Protein AF-A0A7J6KKQ0-F1 (afdb_monomer)

InterPro domains:
  IPR055475 Domain of unknown function DUF7047 [PF23088] (97-159)

Structure (mmCIF, N/CA/C/O backbone):
data_AF-A0A7J6KKQ0-F1
#
_entry.id   AF-A0A7J6KKQ0-F1
#
loop_
_atom_site.group_PDB
_atom_site.id
_atom_site.type_symbol
_atom_site.label_atom_id
_atom_site.label_alt_id
_atom_site.label_comp_id
_atom_site.label_asym_id
_atom_site.label_entity_id
_atom_site.label_seq_id
_atom_site.pdbx_PDB_ins_code
_atom_site.Cartn_x
_atom_site.Cartn_y
_atom_site.Cartn_z
_atom_site.occupancy
_atom_site.B_iso_or_equiv
_atom_site.auth_seq_id
_atom_site.auth_comp_id
_atom_site.auth_asym_id
_atom_site.auth_atom_id
_atom_site.pdbx_PDB_model_num
ATOM 1 N N . LYS A 1 1 ? -11.787 -4.073 50.906 1.00 30.88 1 LYS A N 1
ATOM 2 C CA . LYS A 1 1 ? -12.527 -4.471 49.680 1.00 30.88 1 LYS A CA 1
ATOM 3 C C . LYS A 1 1 ? -12.014 -3.627 48.516 1.00 30.88 1 LYS A C 1
ATOM 5 O O . LYS A 1 1 ? -12.446 -2.493 48.366 1.00 30.88 1 LYS A O 1
ATOM 10 N N . VAL A 1 2 ? -11.035 -4.141 47.771 1.00 24.44 2 VAL A N 1
ATOM 11 C CA . VAL A 1 2 ? -10.452 -3.471 46.596 1.00 24.44 2 VAL A CA 1
ATOM 12 C C . VAL A 1 2 ? -11.458 -3.585 45.447 1.00 24.44 2 VAL A C 1
ATOM 14 O O . VAL A 1 2 ? -11.938 -4.682 45.162 1.00 24.44 2 VAL A O 1
ATOM 17 N N . ARG A 1 3 ? -11.867 -2.447 44.874 1.00 27.53 3 ARG A N 1
ATOM 18 C CA . ARG A 1 3 ? -12.833 -2.391 43.768 1.00 27.53 3 ARG A CA 1
ATOM 19 C C . ARG A 1 3 ? -12.174 -2.945 42.503 1.00 27.53 3 ARG A C 1
ATOM 21 O O . ARG A 1 3 ? -11.004 -2.672 42.253 1.00 27.53 3 ARG A O 1
ATOM 28 N N . LYS A 1 4 ? -12.937 -3.761 41.767 1.00 31.91 4 LYS A N 1
ATOM 29 C CA . LYS A 1 4 ? -12.583 -4.331 40.461 1.00 31.91 4 LYS A CA 1
ATOM 30 C C . LYS A 1 4 ? -11.953 -3.245 39.591 1.00 31.91 4 LYS A C 1
ATOM 32 O O . LYS A 1 4 ? -12.557 -2.194 39.420 1.00 31.91 4 LYS A O 1
ATOM 37 N N . SER A 1 5 ? -10.764 -3.519 39.068 1.00 32.69 5 SER A N 1
ATOM 38 C CA . SER A 1 5 ? -10.191 -2.751 37.975 1.00 32.69 5 SER A CA 1
ATOM 39 C C . SER A 1 5 ? -11.181 -2.762 36.816 1.00 32.69 5 SER A C 1
ATOM 41 O O . SER A 1 5 ? -11.539 -3.829 36.305 1.00 32.69 5 SER A O 1
ATOM 43 N N . ASP A 1 6 ? -11.649 -1.578 36.430 1.00 34.53 6 ASP A N 1
ATOM 44 C CA . ASP A 1 6 ? -12.363 -1.368 35.179 1.00 34.53 6 ASP A CA 1
ATOM 45 C C . ASP A 1 6 ? -11.362 -1.617 34.052 1.00 34.53 6 ASP A C 1
ATOM 47 O O . ASP A 1 6 ? -10.691 -0.721 33.546 1.00 34.53 6 ASP A O 1
ATOM 51 N N . LYS A 1 7 ? -11.187 -2.898 33.712 1.00 39.19 7 LYS A N 1
ATOM 52 C CA . LYS A 1 7 ? -10.397 -3.317 32.562 1.00 39.19 7 LYS A CA 1
ATOM 53 C C . LYS A 1 7 ? -10.938 -2.559 31.358 1.00 39.19 7 LYS A C 1
ATOM 55 O O . LYS A 1 7 ? -12.083 -2.779 30.967 1.00 39.19 7 LYS A O 1
ATOM 60 N N . ILE A 1 8 ? -10.104 -1.694 30.777 1.00 43.06 8 ILE A N 1
ATOM 61 C CA . ILE A 1 8 ? -10.382 -1.060 29.487 1.00 43.06 8 ILE A CA 1
ATOM 62 C C . ILE A 1 8 ? -10.839 -2.173 28.538 1.00 43.06 8 ILE A C 1
ATOM 64 O O . ILE A 1 8 ? -10.082 -3.134 28.350 1.00 43.06 8 ILE A O 1
ATOM 68 N N . PRO A 1 9 ? -12.059 -2.088 27.988 1.00 42.16 9 PRO A N 1
ATOM 69 C CA . PRO A 1 9 ? -12.595 -3.113 27.110 1.00 42.16 9 PRO A CA 1
ATOM 70 C C . PRO A 1 9 ? -11.591 -3.470 26.005 1.00 42.16 9 PRO A C 1
ATOM 72 O O . PRO A 1 9 ? -11.000 -2.586 25.385 1.00 42.16 9 PRO A O 1
ATOM 75 N N . HIS A 1 10 ? -11.369 -4.767 25.762 1.00 43.31 10 HIS A N 1
ATOM 76 C CA . HIS A 1 10 ? -10.380 -5.246 24.784 1.00 43.31 10 HIS A CA 1
ATOM 77 C C . HIS A 1 10 ? -10.609 -4.687 23.366 1.00 43.31 10 HIS A C 1
ATOM 79 O O . HIS A 1 10 ? -9.665 -4.562 22.598 1.00 43.31 10 HIS A O 1
ATOM 85 N N . ASN A 1 11 ? -11.840 -4.289 23.040 1.00 43.38 11 ASN A N 1
ATOM 86 C CA . ASN A 1 11 ? -12.230 -3.648 21.782 1.00 43.38 11 ASN A CA 1
ATOM 87 C C . ASN A 1 11 ? -11.822 -2.163 21.661 1.00 43.38 11 ASN A C 1
ATOM 89 O O . ASN A 1 11 ? -12.108 -1.547 20.640 1.00 43.38 11 ASN A O 1
ATOM 93 N N . LEU A 1 12 ? -11.183 -1.582 22.681 1.00 49.69 12 LEU A N 1
ATOM 94 C CA . LEU A 1 12 ? -10.681 -0.200 22.693 1.00 49.69 12 LEU A CA 1
ATOM 95 C C . LEU A 1 12 ? -9.146 -0.129 22.737 1.00 49.69 12 LEU A C 1
ATOM 97 O O . LEU A 1 12 ? -8.576 0.935 22.985 1.00 49.69 12 LEU A O 1
ATOM 101 N N . ARG A 1 13 ? -8.465 -1.255 22.503 1.00 52.00 13 ARG A N 1
ATOM 102 C CA . ARG A 1 13 ? -7.009 -1.329 22.357 1.00 52.00 13 ARG A CA 1
ATOM 103 C C . ARG A 1 13 ? -6.693 -1.932 21.000 1.00 52.00 13 ARG A C 1
ATOM 105 O O . ARG A 1 13 ? -7.147 -3.035 20.705 1.00 52.00 13 ARG A O 1
ATOM 112 N N . TYR A 1 14 ? -5.912 -1.228 20.192 1.00 55.00 14 TYR A N 1
ATOM 113 C CA . TYR A 1 14 ? -5.414 -1.777 18.937 1.00 55.00 14 TYR A CA 1
ATOM 114 C C . TYR A 1 14 ? -3.898 -1.646 18.904 1.00 55.00 14 TYR A C 1
ATOM 116 O O . TYR A 1 14 ? -3.404 -0.549 18.680 1.00 55.00 14 TYR A O 1
ATOM 124 N N . PHE A 1 15 ? -3.212 -2.770 19.148 1.00 56.81 15 PHE A N 1
ATOM 125 C CA . PHE A 1 15 ? -1.755 -2.986 19.220 1.00 56.81 15 PHE A CA 1
ATOM 126 C C . PHE A 1 15 ? -0.934 -1.902 19.953 1.00 56.81 15 PHE A C 1
ATOM 128 O O . PHE A 1 15 ? -0.421 -2.197 21.028 1.00 56.81 15 PHE A O 1
ATOM 135 N N . ASP A 1 16 ? -0.874 -0.671 19.440 1.00 69.12 16 ASP A N 1
ATOM 136 C CA . ASP A 1 16 ? -0.089 0.450 19.975 1.00 69.12 16 ASP A CA 1
ATOM 137 C C . ASP A 1 16 ? -0.933 1.653 20.464 1.00 69.12 16 ASP A C 1
ATOM 139 O O . ASP A 1 16 ? -0.418 2.504 21.192 1.00 69.12 16 ASP A O 1
ATOM 143 N N . ASP A 1 17 ? -2.225 1.732 20.114 1.00 75.31 17 ASP A N 1
ATOM 144 C CA . ASP A 1 17 ? -3.109 2.864 20.438 1.00 75.31 17 ASP A CA 1
ATOM 145 C C . ASP A 1 17 ? -4.229 2.471 21.427 1.00 75.31 17 ASP A C 1
ATOM 147 O O . ASP A 1 17 ? -4.822 1.387 21.344 1.00 75.31 17 ASP A O 1
ATOM 151 N N . ILE A 1 18 ? -4.555 3.379 22.361 1.00 79.94 18 ILE A N 1
ATOM 152 C CA . ILE A 1 18 ? -5.658 3.227 23.326 1.00 79.94 18 ILE A CA 1
ATOM 153 C C . ILE A 1 18 ? -6.738 4.272 23.046 1.00 79.94 18 ILE A C 1
ATOM 155 O O . ILE A 1 18 ? -6.468 5.474 23.028 1.00 79.94 18 ILE A O 1
ATOM 159 N N . PHE A 1 19 ? -7.978 3.811 22.894 1.00 78.44 19 PHE A N 1
ATOM 160 C CA . PHE A 1 19 ? -9.139 4.670 22.703 1.00 78.44 19 PHE A CA 1
ATOM 161 C C . PHE A 1 19 ? -9.846 4.934 24.027 1.00 78.44 19 PHE A C 1
ATOM 163 O O . PHE A 1 19 ? -10.206 4.005 24.751 1.00 78.44 19 PHE A O 1
ATOM 170 N N . VAL A 1 20 ? -10.107 6.210 24.309 1.00 78.31 20 VAL A N 1
ATOM 171 C CA . VAL A 1 20 ? -10.934 6.625 25.445 1.00 78.31 20 VAL A CA 1
ATOM 172 C C . VAL A 1 20 ? -12.294 7.067 24.903 1.00 78.31 20 VAL A C 1
ATOM 174 O O . VAL A 1 20 ? -12.378 8.122 24.270 1.00 78.31 20 VAL A O 1
ATOM 177 N N . PRO A 1 21 ? -13.357 6.259 25.071 1.00 70.94 21 PRO A N 1
ATOM 178 C CA . PRO A 1 21 ? -14.685 6.626 24.615 1.00 70.94 21 PRO A CA 1
ATOM 179 C C . PRO A 1 21 ? -15.204 7.814 25.422 1.00 70.94 21 PRO A C 1
ATOM 181 O O . PRO A 1 21 ? -15.062 7.892 26.639 1.00 70.94 21 PRO A O 1
ATOM 184 N N . CYS A 1 22 ? -15.839 8.730 24.707 1.00 68.94 22 CYS A N 1
ATOM 185 C CA . CYS A 1 22 ? -16.296 10.009 25.213 1.00 68.94 22 CYS A CA 1
ATOM 186 C C . CYS A 1 22 ? -17.793 10.143 24.970 1.00 68.94 22 CYS A C 1
ATOM 188 O O . CYS A 1 22 ? -18.238 10.007 23.829 1.00 68.94 22 CYS A O 1
ATOM 190 N N . LYS A 1 23 ? -18.577 10.456 26.006 1.00 62.91 23 LYS A N 1
ATOM 191 C CA . LYS A 1 23 ? -19.982 10.825 25.803 1.00 62.91 23 LYS A CA 1
ATOM 192 C C . LYS A 1 23 ? -20.046 12.254 25.238 1.00 62.91 23 LYS A C 1
ATOM 194 O O . LYS A 1 23 ? -19.522 13.167 25.873 1.00 62.91 23 LYS A O 1
ATOM 199 N N . PRO A 1 24 ? -20.682 12.484 24.071 1.00 56.38 24 PRO A N 1
ATOM 200 C CA . PRO A 1 24 ? -20.684 13.793 23.407 1.00 56.38 24 PRO A CA 1
ATOM 201 C C . PRO A 1 24 ? -21.264 14.942 24.245 1.00 56.38 24 PRO A C 1
ATOM 203 O O . PRO A 1 24 ? -20.911 16.097 24.019 1.00 56.38 24 PRO A O 1
ATOM 206 N N . SER A 1 25 ? -22.148 14.633 25.198 1.00 55.81 25 SER A N 1
ATOM 207 C CA . SER A 1 25 ? -22.835 15.601 26.057 1.00 55.81 25 SER A CA 1
ATOM 208 C C . SER A 1 25 ? -21.973 16.163 27.192 1.00 55.81 25 SER A C 1
ATOM 210 O O . SER A 1 25 ? -22.364 17.149 27.805 1.00 55.81 25 SER A O 1
ATOM 212 N N . GLU A 1 26 ? -20.802 15.582 27.475 1.00 59.62 26 GLU A N 1
ATOM 213 C CA . GLU A 1 26 ? -20.001 15.911 28.660 1.00 59.62 26 GLU A CA 1
ATOM 214 C C . GLU A 1 26 ? -18.516 16.043 28.297 1.00 59.62 26 GLU A C 1
ATOM 216 O O . GLU A 1 26 ? -17.710 15.128 28.466 1.00 59.62 26 GLU A O 1
ATOM 221 N N . LYS A 1 27 ? -18.114 17.220 27.800 1.00 57.22 27 LYS A N 1
ATOM 222 C CA . LYS A 1 27 ? -16.696 17.510 27.505 1.00 57.22 27 LYS A CA 1
ATOM 223 C C . LYS A 1 27 ? -15.784 17.380 28.737 1.00 57.22 27 LYS A C 1
ATOM 225 O O . LYS A 1 27 ? -14.605 17.073 28.571 1.00 57.22 27 LYS A O 1
ATOM 230 N N . SER A 1 28 ? -16.309 17.596 29.946 1.00 60.53 28 SER A N 1
ATOM 231 C CA . SER A 1 28 ? -15.600 17.360 31.214 1.00 60.53 28 SER A CA 1
ATOM 232 C C . SER A 1 28 ? -15.263 15.877 31.411 1.00 60.53 28 SER A C 1
ATOM 234 O O . SER A 1 28 ? -14.111 15.553 31.692 1.00 60.53 28 SER A O 1
ATOM 236 N N . SER A 1 29 ? -16.215 14.982 31.119 1.00 65.69 29 SER A N 1
ATOM 237 C CA . SER A 1 29 ? -16.063 13.523 31.236 1.00 65.69 29 SER A CA 1
ATOM 238 C C . SER A 1 29 ? -14.933 12.969 30.356 1.00 65.69 29 SER A C 1
ATOM 240 O O . SER A 1 29 ? -14.192 12.081 30.774 1.00 65.69 29 SER A O 1
ATOM 242 N N . CYS A 1 30 ? -14.724 13.539 29.164 1.00 68.88 30 CYS A N 1
ATOM 243 C CA . CYS A 1 30 ? -13.608 13.162 28.292 1.00 68.88 30 CYS A CA 1
ATOM 244 C C . CYS A 1 30 ? -12.240 13.424 28.911 1.00 68.88 30 CYS A C 1
ATOM 246 O O . CYS A 1 30 ? -11.340 12.591 28.827 1.00 68.88 30 CYS A O 1
ATOM 248 N N . ARG A 1 31 ? -12.070 14.619 29.482 1.00 75.81 31 ARG A N 1
ATOM 249 C CA . ARG A 1 31 ? -10.791 15.035 30.049 1.00 75.81 31 ARG A CA 1
ATOM 250 C C . ARG A 1 31 ? -10.476 14.208 31.288 1.00 75.81 31 ARG A C 1
ATOM 252 O O . ARG A 1 31 ? -9.378 13.682 31.392 1.00 75.81 31 ARG A O 1
ATOM 259 N N . GLU A 1 32 ? -11.475 14.010 32.140 1.00 78.19 32 GLU A N 1
ATOM 260 C CA . GLU A 1 32 ? -11.378 13.172 33.335 1.00 78.19 32 GLU A CA 1
ATOM 261 C C . GLU A 1 32 ? -11.035 11.717 32.996 1.00 78.19 32 GLU A C 1
ATOM 263 O O . GLU A 1 32 ? -10.137 11.143 33.609 1.00 78.19 32 GLU A O 1
ATOM 268 N N . GLY A 1 33 ? -11.683 11.130 31.982 1.00 80.56 33 GLY A N 1
ATOM 269 C CA . GLY A 1 33 ? -11.385 9.767 31.534 1.00 80.56 33 GLY A CA 1
ATOM 270 C C . GLY A 1 33 ? -9.967 9.618 30.975 1.00 80.56 33 GLY A C 1
ATOM 271 O O . GLY A 1 33 ? -9.271 8.652 31.289 1.00 80.56 33 GLY A O 1
ATOM 272 N N . VAL A 1 34 ? -9.508 10.593 30.184 1.00 85.31 34 VAL A N 1
ATOM 273 C CA . VAL A 1 34 ? -8.135 10.613 29.659 1.00 85.31 34 VAL A CA 1
ATOM 274 C C . VAL A 1 34 ? -7.117 10.785 30.785 1.00 85.31 34 VAL A C 1
ATOM 276 O O . VAL A 1 34 ? -6.143 10.038 30.832 1.00 85.31 34 VAL A O 1
ATOM 279 N N . ASP A 1 35 ? -7.330 11.728 31.701 1.00 85.81 35 ASP A N 1
ATOM 280 C CA . ASP A 1 35 ? -6.404 12.000 32.804 1.00 85.81 35 ASP A CA 1
ATOM 281 C C . ASP A 1 35 ? -6.338 10.820 33.783 1.00 85.81 35 ASP A C 1
ATOM 283 O O . ASP A 1 35 ? -5.250 10.427 34.206 1.00 85.81 35 ASP A O 1
ATOM 287 N N . SER A 1 36 ? -7.478 10.185 34.074 1.00 85.12 36 SER A N 1
ATOM 288 C CA . SER A 1 36 ? -7.541 8.963 34.879 1.00 85.12 36 SER A CA 1
ATOM 289 C C . SER A 1 36 ? -6.713 7.836 34.256 1.00 85.12 36 SER A C 1
ATOM 291 O O . SER A 1 36 ? -5.856 7.267 34.937 1.00 85.12 36 SER A O 1
ATOM 293 N N . LEU A 1 37 ? -6.879 7.582 32.953 1.00 86.00 37 LEU A N 1
ATOM 294 C CA . LEU A 1 37 ? -6.091 6.579 32.236 1.00 86.00 37 LEU A CA 1
ATOM 295 C C . LEU A 1 37 ? -4.594 6.920 32.221 1.00 86.00 37 LEU A C 1
ATOM 297 O O . LEU A 1 37 ? -3.752 6.047 32.427 1.00 86.00 37 LEU A O 1
ATOM 301 N N . ARG A 1 38 ? -4.237 8.187 31.979 1.00 88.44 38 ARG A N 1
ATOM 302 C CA . ARG A 1 38 ? -2.834 8.632 31.994 1.00 88.44 38 ARG A CA 1
ATOM 303 C C . ARG A 1 38 ? -2.189 8.387 33.353 1.00 88.44 38 ARG A C 1
ATOM 305 O O . ARG A 1 38 ? -1.049 7.931 33.392 1.00 88.44 38 ARG A O 1
ATOM 312 N N . ASN A 1 39 ? -2.907 8.672 34.436 1.00 88.00 39 ASN A N 1
ATOM 313 C CA . ASN A 1 39 ? -2.422 8.462 35.796 1.00 88.00 39 ASN A CA 1
ATOM 314 C C . ASN A 1 39 ? -2.246 6.971 36.107 1.00 88.00 39 ASN A C 1
ATOM 316 O O . ASN A 1 39 ? -1.233 6.590 36.687 1.00 88.00 39 ASN A O 1
ATOM 320 N N . GLU A 1 40 ? -3.179 6.120 35.674 1.00 88.69 40 GLU A N 1
ATOM 321 C CA . GLU A 1 40 ? -3.063 4.665 35.827 1.00 88.69 40 GLU A CA 1
ATOM 322 C C . GLU A 1 40 ? -1.855 4.104 35.060 1.00 88.69 40 GLU A C 1
ATOM 324 O O . GLU A 1 40 ? -1.083 3.308 35.598 1.00 88.69 40 GLU A O 1
ATOM 329 N N . LEU A 1 41 ? -1.639 4.554 33.821 1.00 88.81 41 LEU A N 1
ATOM 330 C CA . LEU A 1 41 ? -0.476 4.155 33.027 1.00 88.81 41 LEU A CA 1
ATOM 331 C C . LEU A 1 41 ? 0.831 4.656 33.659 1.00 88.81 41 LEU A C 1
ATOM 333 O O . LEU A 1 41 ? 1.776 3.881 33.799 1.00 88.81 41 LEU A O 1
ATOM 337 N N . ALA A 1 42 ? 0.870 5.906 34.126 1.00 91.00 42 ALA A N 1
ATOM 338 C CA . ALA A 1 42 ? 2.034 6.473 34.804 1.00 91.00 42 ALA A CA 1
ATOM 339 C C . ALA A 1 42 ? 2.375 5.735 36.110 1.00 91.00 42 ALA A C 1
ATOM 341 O O . ALA A 1 42 ? 3.552 5.513 36.388 1.00 91.00 42 ALA A O 1
ATOM 342 N N . ALA A 1 43 ? 1.371 5.284 36.871 1.00 92.31 43 ALA A N 1
ATOM 343 C CA . ALA A 1 43 ? 1.570 4.450 38.060 1.00 92.31 43 ALA A CA 1
ATOM 344 C C . ALA A 1 43 ? 2.224 3.091 37.741 1.00 92.31 43 ALA A C 1
ATOM 346 O O . ALA A 1 43 ? 2.827 2.476 38.616 1.00 92.31 43 ALA A O 1
ATOM 347 N N . ASN A 1 44 ? 2.143 2.646 36.484 1.00 90.00 44 ASN A N 1
ATOM 348 C CA . ASN A 1 44 ? 2.799 1.447 35.966 1.00 90.00 44 ASN A CA 1
ATOM 349 C C . ASN A 1 44 ? 4.043 1.774 35.117 1.00 90.00 44 ASN A C 1
ATOM 351 O O . ASN A 1 44 ? 4.487 0.942 34.328 1.00 90.00 44 ASN A O 1
ATOM 355 N N . SER A 1 45 ? 4.602 2.982 35.248 1.00 92.56 45 SER A N 1
ATOM 356 C CA . SER A 1 45 ? 5.769 3.455 34.485 1.00 92.56 45 SER A CA 1
ATOM 357 C C . SER A 1 45 ? 5.560 3.508 32.962 1.00 92.56 45 SER A C 1
ATOM 359 O O . SER A 1 45 ? 6.522 3.515 32.194 1.00 92.56 45 SER A O 1
ATOM 361 N N . LEU A 1 46 ? 4.306 3.579 32.507 1.00 87.50 46 LEU A N 1
ATOM 362 C CA . LEU A 1 46 ? 3.929 3.729 31.102 1.00 87.50 46 LEU A CA 1
ATOM 363 C C . LEU A 1 46 ? 3.564 5.192 30.822 1.00 87.50 46 LEU A C 1
ATOM 365 O O . LEU A 1 46 ? 2.423 5.625 30.978 1.00 87.50 46 LEU A O 1
ATOM 369 N N . PHE A 1 47 ? 4.547 5.984 30.402 1.00 88.19 47 PHE A N 1
ATOM 370 C CA . PHE A 1 47 ? 4.324 7.392 30.076 1.00 88.19 47 PHE A CA 1
ATOM 371 C C . PHE A 1 47 ? 3.737 7.552 28.672 1.00 88.19 47 PHE A C 1
ATOM 373 O O . PHE A 1 47 ? 4.228 6.978 27.702 1.00 88.19 47 PHE A O 1
ATOM 380 N N . THR A 1 48 ? 2.697 8.377 28.550 1.00 85.38 48 THR A N 1
ATOM 381 C CA . THR A 1 48 ? 1.989 8.596 27.283 1.00 85.38 48 THR A CA 1
ATOM 382 C C . THR A 1 48 ? 2.233 9.992 26.720 1.00 85.38 48 THR A C 1
ATOM 384 O O . THR A 1 48 ? 2.297 10.994 27.446 1.00 85.38 48 THR A O 1
ATOM 387 N N . LYS A 1 49 ? 2.295 10.073 25.386 1.00 85.31 49 LYS A N 1
ATOM 388 C CA . LYS A 1 49 ? 2.245 11.342 24.641 1.00 85.31 49 LYS A CA 1
ATOM 389 C C . LYS A 1 49 ? 0.952 12.095 24.954 1.00 85.31 49 LYS A C 1
ATOM 391 O O . LYS A 1 49 ? -0.003 11.504 25.453 1.00 85.31 49 LYS A O 1
ATOM 396 N N . ALA A 1 50 ? 0.916 13.395 24.669 1.00 85.44 50 ALA A N 1
ATOM 397 C CA . ALA A 1 50 ? -0.297 14.190 24.841 1.00 85.44 50 ALA A CA 1
ATOM 398 C C . ALA A 1 50 ? -1.474 13.584 24.043 1.00 85.44 50 ALA A C 1
ATOM 400 O O . ALA A 1 50 ? -1.261 13.122 22.918 1.00 85.44 50 ALA A O 1
ATOM 401 N N . PRO A 1 51 ? -2.697 13.575 24.604 1.00 83.94 51 PRO A N 1
ATOM 402 C CA . PRO A 1 51 ? -3.868 13.068 23.903 1.00 83.94 51 PRO A CA 1
ATOM 403 C C . PRO A 1 51 ? -4.153 13.922 22.664 1.00 83.94 51 PRO A C 1
ATOM 405 O O . PRO A 1 51 ? -4.070 15.151 22.703 1.00 83.94 51 PRO A O 1
ATOM 408 N N . VAL A 1 52 ? -4.509 13.264 21.564 1.00 82.38 52 VAL A N 1
ATOM 409 C CA . VAL A 1 52 ? -4.863 13.920 20.302 1.00 82.38 52 VAL A CA 1
ATOM 410 C C . VAL A 1 52 ? -6.347 13.665 20.032 1.00 82.38 52 VAL A C 1
ATOM 412 O O . VAL A 1 52 ? -6.784 12.521 20.163 1.00 82.38 52 VAL A O 1
ATOM 415 N N . PRO A 1 53 ? -7.137 14.690 19.656 1.00 80.69 53 PRO A N 1
ATOM 416 C CA . PRO A 1 53 ? -8.513 14.485 19.213 1.00 80.69 53 PRO A CA 1
ATOM 417 C C . PRO A 1 53 ? -8.568 13.479 18.065 1.00 80.69 53 PRO A C 1
ATOM 419 O O . PRO A 1 53 ? -7.733 13.541 17.159 1.00 80.69 53 PRO A O 1
ATOM 422 N N . ILE A 1 54 ? -9.554 12.582 18.078 1.00 77.94 54 ILE A N 1
ATOM 423 C CA . ILE A 1 54 ? -9.643 11.507 17.086 1.00 77.94 54 ILE A CA 1
ATOM 424 C C . ILE A 1 54 ? -9.732 12.057 15.657 1.00 77.94 54 ILE A C 1
ATOM 426 O O . ILE A 1 54 ? -9.113 11.505 14.761 1.00 77.94 54 ILE A O 1
ATOM 430 N N . GLU A 1 55 ? -10.370 13.214 15.451 1.00 76.12 55 GLU A N 1
ATOM 431 C CA . GLU A 1 55 ? -10.483 13.897 14.151 1.00 76.12 55 GLU A CA 1
ATOM 432 C C . GLU A 1 55 ? -9.155 14.452 13.615 1.00 76.12 55 GLU A C 1
ATOM 434 O O . GLU A 1 55 ? -9.071 14.911 12.477 1.00 76.12 55 GLU A O 1
ATOM 439 N N . LYS A 1 56 ? -8.124 14.487 14.457 1.00 72.88 56 LYS A N 1
ATOM 440 C CA . LYS A 1 56 ? -6.760 14.893 14.099 1.00 72.88 56 LYS A CA 1
ATOM 441 C C . LYS A 1 56 ? -5.782 13.727 14.211 1.00 72.88 56 LYS A C 1
ATOM 443 O O . LYS A 1 56 ? -4.600 13.891 13.903 1.00 72.88 56 LYS A O 1
ATOM 448 N N . ALA A 1 57 ? -6.254 12.572 14.672 1.00 72.25 57 ALA A N 1
ATOM 449 C CA . ALA A 1 57 ? -5.439 11.394 14.851 1.00 72.25 57 ALA A CA 1
ATOM 450 C C . ALA A 1 57 ? -5.194 10.704 13.507 1.00 72.25 57 ALA A C 1
ATOM 452 O O . ALA A 1 57 ? -6.002 10.738 12.575 1.00 72.25 57 ALA A O 1
ATOM 453 N N . ARG A 1 58 ? -4.033 10.062 13.429 1.00 73.94 58 ARG A N 1
ATOM 454 C CA . ARG A 1 58 ? -3.725 9.080 12.398 1.00 73.94 58 ARG A CA 1
ATOM 455 C C . ARG A 1 58 ? -3.775 7.735 13.069 1.00 73.94 58 ARG A C 1
ATOM 457 O O . ARG A 1 58 ? -3.155 7.576 14.115 1.00 73.94 58 ARG A O 1
ATOM 464 N N . LEU A 1 59 ? -4.461 6.792 12.454 1.00 69.62 59 LEU A N 1
ATOM 465 C CA . LEU A 1 59 ? -4.583 5.468 13.026 1.00 69.62 59 LEU A CA 1
ATOM 466 C C . LEU A 1 59 ? -4.495 4.438 11.911 1.00 69.62 59 LEU A C 1
ATOM 468 O O . LEU A 1 59 ? -5.207 4.537 10.916 1.00 69.62 59 LEU A O 1
ATOM 472 N N . LEU A 1 60 ? -3.555 3.501 12.040 1.00 67.19 60 LEU A N 1
ATOM 473 C CA . LEU A 1 60 ? -3.283 2.467 11.029 1.00 67.19 60 LEU A CA 1
ATOM 474 C C . LEU A 1 60 ? -2.989 3.028 9.627 1.00 67.19 60 LEU A C 1
ATOM 476 O O . LEU A 1 60 ? -3.317 2.424 8.612 1.00 67.19 60 LEU A O 1
ATOM 480 N N . GLY A 1 61 ? -2.392 4.223 9.564 1.00 69.50 61 GLY A N 1
ATOM 481 C CA . GLY A 1 61 ? -2.132 4.923 8.301 1.00 69.50 61 GLY A CA 1
ATOM 482 C C . GLY A 1 61 ? -3.368 5.573 7.662 1.00 69.50 61 GLY A C 1
ATOM 483 O O . GLY A 1 61 ? -3.245 6.195 6.603 1.00 69.50 61 GLY A O 1
ATOM 484 N N . LEU A 1 62 ? -4.533 5.487 8.309 1.00 76.62 62 LEU A N 1
ATOM 485 C CA . LEU A 1 62 ? -5.766 6.159 7.919 1.00 76.62 62 LEU A CA 1
ATOM 486 C C . LEU A 1 62 ? -5.878 7.529 8.594 1.00 76.62 62 LEU A C 1
ATOM 488 O O . LEU A 1 62 ? -5.386 7.764 9.701 1.00 76.62 62 LEU A O 1
ATOM 492 N N . VAL A 1 63 ? -6.536 8.442 7.890 1.00 82.06 63 VAL A N 1
ATOM 493 C CA . VAL A 1 63 ? -6.939 9.756 8.379 1.00 82.06 63 VAL A CA 1
ATOM 494 C C . VAL A 1 63 ? -8.385 9.653 8.832 1.00 82.06 63 VAL A C 1
ATOM 496 O O . VAL A 1 63 ? -9.246 9.220 8.061 1.00 82.06 63 VAL A O 1
ATOM 499 N N . VAL A 1 64 ? -8.642 10.066 10.068 1.00 81.94 64 VAL A N 1
ATOM 500 C CA . VAL A 1 64 ? -9.992 10.115 10.624 1.00 81.94 64 VAL A CA 1
ATOM 501 C C . VAL A 1 64 ? -10.523 11.537 10.512 1.00 81.94 64 VAL A C 1
ATOM 503 O O . VAL A 1 64 ? -9.838 12.490 10.870 1.00 81.94 64 VAL A O 1
ATOM 506 N N . SER A 1 65 ? -11.747 11.691 10.024 1.00 81.00 65 SER A N 1
ATOM 507 C CA . SER A 1 65 ? -12.456 12.972 9.979 1.00 81.00 65 SER A CA 1
ATOM 508 C C . SER A 1 65 ? -13.875 12.823 10.504 1.00 81.00 65 SER A C 1
ATOM 510 O O . SER A 1 65 ? -14.479 11.759 10.391 1.00 81.00 65 SER A O 1
ATOM 512 N N . LYS A 1 66 ? -14.436 13.894 11.062 1.00 79.62 66 LYS A N 1
ATOM 513 C CA . LYS A 1 66 ? -15.831 13.916 11.509 1.00 79.62 66 LYS A CA 1
ATOM 514 C C . LYS A 1 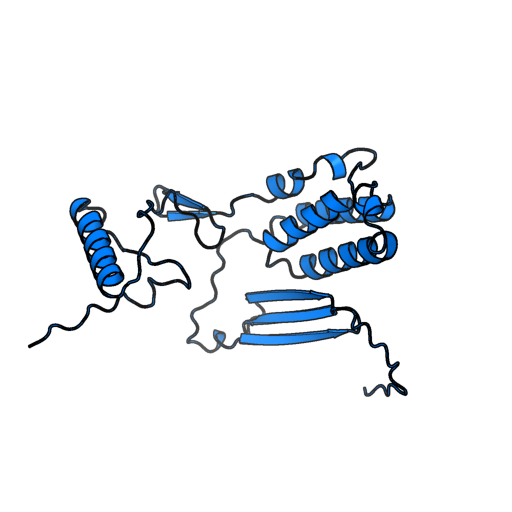66 ? -16.745 14.389 10.381 1.00 79.62 66 LYS A C 1
ATOM 516 O O . LYS A 1 66 ? -16.480 15.413 9.761 1.00 79.62 66 LYS A O 1
ATOM 521 N N . SER A 1 67 ? -17.812 13.638 10.155 1.00 78.31 67 SER A N 1
ATOM 522 C CA . SER A 1 67 ? -18.935 13.963 9.274 1.00 78.31 67 SER A CA 1
ATOM 523 C C . SER A 1 67 ? -20.215 14.142 10.103 1.00 78.31 67 SER A C 1
ATOM 525 O O . SER A 1 67 ? -20.200 13.898 11.314 1.00 78.31 67 SER A O 1
ATOM 527 N N . SER A 1 68 ? -21.315 14.559 9.469 1.00 75.31 68 SER A N 1
ATOM 528 C CA . SER A 1 68 ? -22.642 14.628 10.106 1.00 75.31 68 SER A CA 1
ATOM 529 C C . SER A 1 68 ? -23.087 13.281 10.681 1.00 75.31 68 SER A C 1
ATOM 531 O O . SER A 1 68 ? -23.704 13.249 11.742 1.00 75.31 68 SER A O 1
ATOM 533 N N . ASP A 1 69 ? -22.689 12.184 10.033 1.00 76.56 69 ASP A N 1
ATOM 534 C CA . ASP A 1 69 ? -23.160 10.828 10.333 1.00 76.56 69 ASP A CA 1
ATOM 535 C C . ASP A 1 69 ? -22.188 10.052 11.242 1.00 76.56 69 ASP A C 1
ATOM 537 O O . ASP A 1 69 ? -22.389 8.874 11.534 1.00 76.56 69 ASP A O 1
ATOM 541 N N . GLY A 1 70 ? -21.117 10.707 11.708 1.00 77.00 70 GLY A N 1
ATOM 542 C CA . GLY A 1 70 ? -20.115 10.120 12.598 1.00 77.00 70 GLY A CA 1
ATOM 543 C C . GLY A 1 70 ? -18.683 10.237 12.079 1.00 77.00 70 GLY A C 1
ATOM 544 O O . GLY A 1 70 ? -18.338 11.153 11.327 1.00 77.00 70 GLY A O 1
ATOM 545 N N . LEU A 1 71 ? -17.813 9.329 12.525 1.00 77.81 71 LEU A N 1
ATOM 546 C CA . LEU A 1 71 ? -16.407 9.305 12.120 1.00 77.81 71 LEU A CA 1
ATOM 547 C C . LEU A 1 71 ? -16.240 8.596 10.776 1.00 77.81 71 LEU A C 1
ATO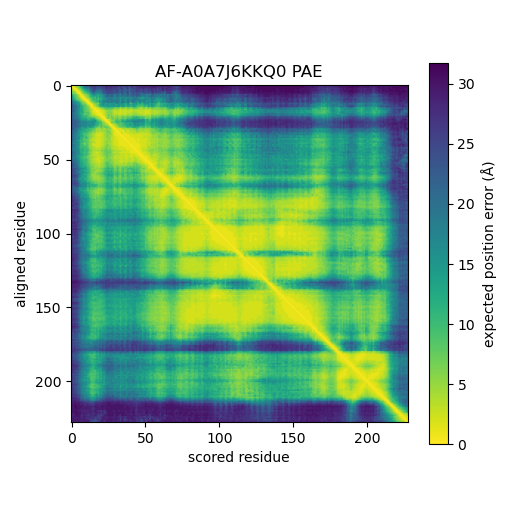M 549 O O . LEU A 1 71 ? -16.615 7.442 10.602 1.00 77.81 71 LEU A O 1
ATOM 553 N N . THR A 1 72 ? -15.610 9.300 9.850 1.00 76.62 72 THR A N 1
ATOM 554 C CA . THR A 1 72 ? -15.196 8.805 8.538 1.00 76.62 72 THR A CA 1
ATOM 555 C C . THR A 1 72 ? -13.712 8.491 8.545 1.00 76.62 72 THR A C 1
ATOM 557 O O . THR A 1 72 ? -12.911 9.221 9.129 1.00 76.62 72 THR A O 1
ATOM 560 N N . TRP A 1 73 ? -13.351 7.411 7.864 1.00 79.81 73 TRP A N 1
ATOM 561 C CA . TRP A 1 73 ? -11.985 6.922 7.761 1.00 79.81 73 TRP A CA 1
ATOM 562 C C . TRP A 1 73 ? -11.593 6.927 6.296 1.00 79.81 73 TRP A C 1
ATOM 564 O O . TRP A 1 73 ? -12.325 6.405 5.458 1.00 79.81 73 TRP A O 1
ATOM 574 N N . LYS A 1 74 ? -10.444 7.516 5.975 1.00 77.94 74 LYS A N 1
ATOM 575 C CA . LYS A 1 74 ? -9.931 7.521 4.606 1.00 77.94 74 LYS A CA 1
ATOM 576 C C . LYS A 1 74 ? -8.438 7.272 4.569 1.00 77.94 74 LYS A C 1
ATOM 578 O O . LYS A 1 74 ? -7.708 7.619 5.497 1.00 77.94 74 LYS A O 1
ATOM 583 N N . ARG A 1 75 ? -7.964 6.709 3.460 1.00 81.31 75 ARG A N 1
ATOM 584 C CA . ARG A 1 75 ? -6.527 6.655 3.181 1.00 81.31 75 ARG A CA 1
ATOM 585 C C . ARG A 1 75 ? -5.991 8.081 3.057 1.00 81.31 75 ARG A C 1
ATOM 587 O O . ARG A 1 75 ? -6.700 8.998 2.646 1.00 81.31 75 ARG A O 1
ATOM 594 N N . ARG A 1 76 ? -4.722 8.266 3.426 1.00 80.81 76 ARG A N 1
ATOM 595 C CA . ARG A 1 76 ? -4.052 9.574 3.335 1.00 80.81 76 ARG A CA 1
ATOM 596 C C . ARG A 1 76 ? -4.016 10.108 1.903 1.00 80.81 76 ARG A C 1
ATOM 598 O O . ARG A 1 76 ? -4.094 11.318 1.729 1.00 80.81 76 ARG A O 1
ATOM 605 N N . LEU A 1 77 ? -3.833 9.214 0.937 1.00 84.75 77 LEU A N 1
ATOM 606 C CA . LEU A 1 77 ? -3.748 9.534 -0.480 1.00 84.75 77 LEU A CA 1
ATOM 607 C C . LEU A 1 77 ? -4.779 8.700 -1.229 1.00 84.75 77 LEU A C 1
ATOM 609 O O . LEU A 1 77 ? -4.841 7.483 -1.024 1.00 84.75 77 LEU A O 1
ATOM 613 N N . ASP A 1 78 ? -5.561 9.348 -2.083 1.00 86.00 78 ASP A N 1
ATOM 614 C CA . ASP A 1 78 ? -6.382 8.647 -3.067 1.00 86.00 78 ASP A CA 1
ATOM 615 C C . ASP A 1 78 ? -5.509 8.056 -4.193 1.00 86.00 78 ASP A C 1
ATOM 617 O O . ASP A 1 78 ? -4.280 8.186 -4.196 1.00 86.00 78 ASP A O 1
ATOM 621 N N . LEU A 1 79 ? -6.130 7.313 -5.112 1.00 86.62 79 LEU A N 1
ATOM 622 C CA . LEU A 1 79 ? -5.397 6.665 -6.199 1.00 86.62 79 LEU A CA 1
ATOM 623 C C . LEU A 1 79 ? -4.710 7.682 -7.123 1.00 86.62 79 LEU A C 1
ATOM 625 O O . LEU A 1 79 ? -3.555 7.473 -7.488 1.00 86.62 79 LEU A O 1
ATOM 629 N N . ASP A 1 80 ? -5.371 8.786 -7.464 1.00 87.75 80 ASP A N 1
ATOM 630 C CA . ASP A 1 80 ? -4.811 9.785 -8.378 1.00 87.75 80 ASP A CA 1
ATOM 631 C C . ASP A 1 80 ? -3.603 10.487 -7.757 1.00 87.75 80 ASP A C 1
ATOM 633 O O . ASP A 1 80 ? -2.555 10.618 -8.394 1.00 87.75 80 ASP A O 1
ATOM 637 N N . GLN A 1 81 ? -3.698 10.840 -6.476 1.00 89.94 81 GLN A N 1
ATOM 638 C CA . GLN A 1 81 ? -2.598 11.389 -5.695 1.00 89.94 81 GLN A CA 1
ATOM 639 C C . GLN A 1 81 ? -1.425 10.413 -5.593 1.00 89.94 81 GLN A C 1
ATOM 641 O O . GLN A 1 81 ? -0.281 10.847 -5.687 1.00 89.94 81 GLN A O 1
ATOM 646 N N . LEU A 1 82 ? -1.682 9.109 -5.424 1.00 88.31 82 LEU A N 1
ATOM 647 C CA . LEU A 1 82 ? -0.633 8.081 -5.397 1.00 88.31 82 LEU A CA 1
ATOM 648 C C . LEU A 1 82 ? 0.094 7.958 -6.737 1.00 88.31 82 LEU A C 1
ATOM 650 O O . LEU A 1 82 ? 1.322 7.864 -6.768 1.00 88.31 82 LEU A O 1
ATOM 654 N N . LEU A 1 83 ? -0.652 7.966 -7.841 1.00 87.50 83 LEU A N 1
ATOM 655 C CA . LEU A 1 83 ? -0.078 7.895 -9.184 1.00 87.50 83 LEU A CA 1
ATOM 656 C C . LEU A 1 83 ? 0.682 9.179 -9.549 1.00 87.50 83 LEU A C 1
ATOM 658 O O . LEU A 1 83 ? 1.661 9.117 -10.288 1.00 87.50 83 LEU A O 1
ATOM 662 N N . ALA A 1 84 ? 0.286 10.323 -8.988 1.00 88.19 84 ALA A N 1
ATOM 663 C CA . ALA A 1 84 ? 0.936 11.614 -9.196 1.00 88.19 84 ALA A CA 1
ATOM 664 C C . ALA A 1 84 ? 2.220 11.830 -8.368 1.00 88.19 84 ALA A C 1
ATOM 666 O O . ALA A 1 84 ? 2.889 12.842 -8.565 1.00 88.19 84 ALA A O 1
ATOM 667 N N . ILE A 1 85 ? 2.596 10.910 -7.465 1.00 86.56 85 ILE A N 1
ATOM 668 C CA . ILE A 1 85 ? 3.820 11.036 -6.641 1.00 86.56 85 ILE A CA 1
ATOM 669 C C . ILE A 1 85 ? 5.080 11.124 -7.504 1.00 86.56 85 ILE A C 1
ATOM 671 O O . ILE A 1 85 ? 6.016 11.846 -7.165 1.00 86.56 85 ILE A O 1
ATOM 675 N N . GLU A 1 86 ? 5.103 10.405 -8.625 1.00 88.75 86 GLU A N 1
ATOM 676 C CA . GLU A 1 86 ? 6.217 10.428 -9.568 1.00 88.75 86 GLU A CA 1
ATOM 677 C C . GLU A 1 86 ? 5.765 10.967 -10.927 1.00 88.75 86 GLU A C 1
ATOM 679 O O . GLU A 1 86 ? 5.598 10.206 -11.882 1.00 88.75 86 GLU A O 1
ATOM 684 N N . PRO A 1 87 ? 5.595 12.295 -11.058 1.00 85.31 87 PRO A N 1
ATOM 685 C CA . PRO A 1 87 ? 5.127 12.893 -12.305 1.00 85.31 87 PRO A CA 1
ATOM 686 C C . PRO A 1 87 ? 6.117 12.664 -13.454 1.00 85.31 87 PRO A C 1
ATOM 688 O O . PRO A 1 87 ? 5.723 12.630 -14.614 1.00 85.31 87 PRO A O 1
ATOM 691 N N . SER A 1 88 ? 7.399 12.446 -13.146 1.00 87.00 88 SER A N 1
ATOM 692 C CA . SER A 1 88 ? 8.425 12.178 -14.151 1.00 87.00 88 SER A CA 1
ATOM 693 C C . SER A 1 88 ? 8.353 10.768 -14.746 1.00 87.00 88 SER A C 1
ATOM 695 O O . SER A 1 88 ? 8.966 10.519 -15.777 1.00 87.00 88 SER A O 1
ATOM 697 N N . LEU A 1 89 ? 7.586 9.845 -14.153 1.00 87.25 89 LEU A N 1
ATOM 698 C CA . LEU A 1 89 ? 7.233 8.591 -14.823 1.00 87.25 89 LEU A CA 1
ATOM 699 C C . LEU A 1 89 ? 6.235 8.838 -15.964 1.00 87.25 89 LEU A C 1
ATOM 701 O O . LEU A 1 89 ? 6.257 8.117 -16.953 1.00 87.25 89 LEU A O 1
ATOM 705 N N . LEU A 1 90 ? 5.378 9.855 -15.825 1.00 83.69 90 LEU A N 1
ATOM 706 C CA . LEU A 1 90 ? 4.318 10.202 -16.775 1.00 83.69 90 LEU A CA 1
ATOM 707 C C . LEU A 1 90 ? 4.782 11.182 -17.869 1.00 83.69 90 LEU A C 1
ATOM 709 O O . LEU A 1 90 ? 3.981 11.559 -18.722 1.00 83.69 90 LEU A O 1
ATOM 713 N N . SER A 1 91 ? 6.046 11.622 -17.852 1.00 84.75 91 SER A N 1
ATOM 714 C CA . SER A 1 91 ? 6.598 12.476 -18.906 1.00 84.75 91 SER A CA 1
ATOM 715 C C . SER A 1 91 ? 6.819 11.696 -20.206 1.00 84.75 91 SER A C 1
ATOM 717 O O . SER A 1 91 ? 6.927 10.472 -20.203 1.00 84.75 91 SER A O 1
ATOM 719 N N . SER A 1 92 ? 6.930 12.414 -21.325 1.00 82.31 92 SER A N 1
ATOM 720 C CA . SER A 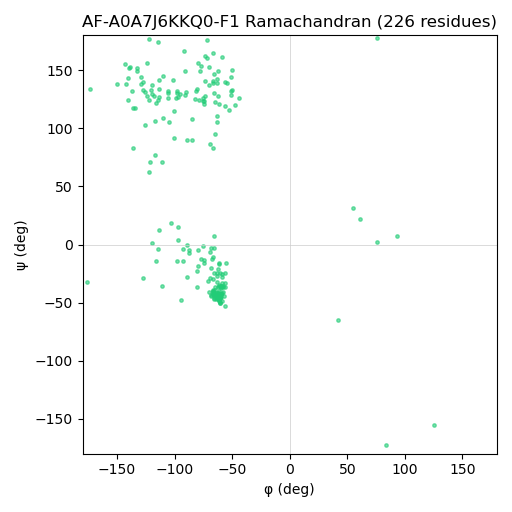1 92 ? 7.293 11.841 -22.624 1.00 82.31 92 SER A CA 1
ATOM 721 C C . SER A 1 92 ? 8.626 12.437 -23.100 1.00 82.31 92 SER A C 1
ATOM 723 O O . SER A 1 92 ? 8.635 13.604 -23.497 1.00 82.31 92 SER A O 1
ATOM 725 N N . PRO A 1 93 ? 9.746 11.687 -23.066 1.00 83.12 93 PRO A N 1
ATOM 726 C CA . PRO A 1 93 ? 9.888 10.323 -22.541 1.00 83.12 93 PRO A CA 1
ATOM 727 C C . PRO A 1 93 ? 9.847 10.273 -20.997 1.00 83.12 93 PRO A C 1
ATOM 729 O O . PRO A 1 93 ? 10.055 11.305 -20.349 1.00 83.12 93 PRO A O 1
ATOM 732 N N . PRO A 1 94 ? 9.606 9.101 -20.378 1.00 85.81 94 PRO A N 1
ATOM 733 C CA . PRO A 1 94 ? 9.689 8.950 -18.926 1.00 85.81 94 PRO A CA 1
ATOM 734 C C . PRO A 1 94 ? 11.103 9.225 -18.404 1.00 85.81 94 PRO A C 1
ATOM 736 O O . PRO A 1 94 ? 12.072 8.617 -18.855 1.00 85.81 94 PRO A O 1
ATOM 739 N N . MET A 1 95 ? 11.217 10.112 -17.417 1.00 89.31 95 MET A N 1
ATOM 740 C CA . MET A 1 95 ? 12.484 10.562 -16.832 1.00 89.31 95 MET A CA 1
ATOM 741 C C . MET A 1 95 ? 12.513 10.262 -15.333 1.00 89.31 95 MET A C 1
ATOM 743 O O . MET A 1 95 ? 12.428 11.153 -14.484 1.00 89.31 95 MET A O 1
ATOM 747 N N . ILE A 1 96 ? 12.617 8.984 -14.973 1.00 92.62 96 ILE A N 1
ATOM 748 C CA . ILE A 1 96 ? 12.655 8.552 -13.572 1.00 92.62 96 ILE A CA 1
ATOM 749 C C . ILE A 1 96 ? 13.938 7.791 -13.258 1.00 92.62 96 ILE A C 1
ATOM 751 O O . ILE A 1 96 ? 14.356 6.902 -13.999 1.00 92.62 96 ILE A O 1
ATOM 755 N N . THR A 1 97 ? 14.584 8.153 -12.151 1.00 93.00 97 THR A N 1
ATOM 756 C CA . THR A 1 97 ? 15.772 7.437 -11.684 1.00 93.00 97 THR A CA 1
ATOM 757 C C . THR A 1 97 ? 15.381 6.125 -11.022 1.00 93.00 97 THR A C 1
ATOM 759 O O . THR A 1 97 ? 14.295 6.000 -10.453 1.00 93.00 97 THR A O 1
ATOM 762 N N . ALA A 1 98 ? 16.279 5.145 -11.030 1.00 91.69 98 ALA A N 1
ATOM 763 C CA . ALA A 1 98 ? 16.019 3.847 -10.412 1.00 91.69 98 ALA A CA 1
ATOM 764 C C . ALA A 1 98 ? 15.669 3.937 -8.921 1.00 91.69 98 ALA A C 1
ATOM 766 O O . ALA A 1 98 ? 14.793 3.216 -8.437 1.00 91.69 98 ALA A O 1
ATOM 767 N N . ARG A 1 99 ? 16.299 4.867 -8.196 1.00 91.31 99 ARG A N 1
ATOM 768 C CA . ARG A 1 99 ? 15.980 5.161 -6.794 1.00 91.31 99 ARG A CA 1
ATOM 769 C C . ARG A 1 99 ? 14.540 5.636 -6.629 1.00 91.31 99 ARG A C 1
ATOM 771 O O . ARG A 1 99 ? 13.822 5.102 -5.785 1.00 91.31 99 ARG A O 1
ATOM 778 N N . ARG A 1 100 ? 14.117 6.618 -7.430 1.00 93.12 100 ARG A N 1
ATOM 779 C CA . ARG A 1 100 ? 12.754 7.166 -7.377 1.00 93.12 100 ARG A CA 1
ATOM 780 C C . ARG A 1 100 ? 11.724 6.126 -7.791 1.00 93.12 100 ARG A C 1
ATOM 782 O O . ARG A 1 100 ? 10.756 5.916 -7.073 1.00 93.12 100 ARG A O 1
ATOM 789 N N . PHE A 1 101 ? 11.994 5.383 -8.860 1.00 93.06 101 PHE A N 1
ATOM 790 C CA . PHE A 1 101 ? 11.119 4.312 -9.325 1.00 93.06 101 PHE A CA 1
ATOM 791 C C . PHE A 1 101 ? 10.941 3.207 -8.267 1.00 93.06 101 PHE A C 1
ATOM 793 O O . PHE A 1 101 ? 9.817 2.826 -7.952 1.00 93.06 101 PHE A O 1
ATOM 800 N N . SER A 1 102 ? 12.024 2.749 -7.626 1.00 91.19 102 SER A N 1
ATOM 801 C CA . SER A 1 102 ? 11.948 1.752 -6.543 1.00 91.19 102 SER A CA 1
ATOM 802 C C . SER A 1 102 ? 11.203 2.263 -5.300 1.00 91.19 102 SER A C 1
ATOM 804 O O . SER A 1 102 ? 10.429 1.517 -4.683 1.00 91.19 102 SER A O 1
ATOM 806 N N . SER A 1 103 ? 11.414 3.538 -4.949 1.00 91.62 103 SER A N 1
ATOM 807 C CA . SER A 1 103 ? 10.690 4.222 -3.872 1.00 91.62 103 SER A CA 1
ATOM 808 C C . SER A 1 103 ? 9.191 4.266 -4.167 1.00 91.62 103 SER A C 1
ATOM 810 O O . SER A 1 103 ? 8.385 3.824 -3.351 1.00 91.62 103 SER A O 1
ATOM 812 N N . TRP A 1 104 ? 8.819 4.696 -5.371 1.00 93.06 104 TRP A N 1
ATOM 813 C CA . TRP A 1 104 ? 7.437 4.768 -5.834 1.00 93.06 104 TRP A CA 1
ATOM 814 C C . TRP A 1 104 ? 6.724 3.421 -5.833 1.00 93.06 104 TRP A C 1
ATOM 816 O O . TRP A 1 104 ? 5.634 3.315 -5.274 1.00 93.06 104 TRP A O 1
ATOM 826 N N . LEU A 1 105 ? 7.366 2.363 -6.335 1.00 91.56 105 LEU A N 1
ATOM 827 C CA . LEU A 1 105 ? 6.840 0.998 -6.230 1.00 91.56 105 LEU A CA 1
ATOM 828 C C . LEU A 1 105 ? 6.581 0.597 -4.768 1.00 91.56 105 LEU A C 1
ATOM 830 O O . LEU A 1 105 ? 5.609 -0.094 -4.464 1.00 91.56 105 LEU A O 1
ATOM 834 N N . GLY A 1 106 ? 7.438 1.046 -3.848 1.00 88.81 106 GLY A N 1
ATOM 835 C CA . GLY A 1 106 ? 7.250 0.830 -2.415 1.00 88.81 106 GLY A CA 1
ATOM 836 C C . GLY A 1 106 ? 6.055 1.568 -1.852 1.00 88.81 106 GLY A C 1
ATOM 837 O O . GLY A 1 106 ? 5.292 0.984 -1.083 1.00 88.81 106 GLY A O 1
ATOM 838 N N . VAL A 1 107 ? 5.871 2.821 -2.262 1.00 89.44 107 VAL A N 1
ATOM 839 C CA . VAL A 1 107 ? 4.701 3.604 -1.876 1.00 89.44 107 VAL A CA 1
ATOM 840 C C . VAL A 1 107 ? 3.432 2.927 -2.389 1.00 89.44 107 VAL A C 1
ATOM 842 O O . VAL A 1 107 ? 2.536 2.672 -1.591 1.00 89.44 107 VAL A O 1
ATOM 845 N N . LEU A 1 108 ? 3.380 2.525 -3.662 1.00 88.62 108 LEU A N 1
ATOM 846 C CA . LEU A 1 108 ? 2.224 1.818 -4.219 1.00 88.62 108 LEU A CA 1
ATOM 847 C C . LEU A 1 108 ? 1.882 0.545 -3.436 1.00 88.62 108 LEU A C 1
ATOM 849 O O . LEU A 1 108 ? 0.754 0.406 -2.968 1.00 88.62 108 LEU A O 1
ATOM 853 N N . ALA A 1 109 ? 2.851 -0.351 -3.227 1.00 84.94 109 ALA A N 1
ATOM 854 C CA . ALA A 1 109 ? 2.620 -1.602 -2.499 1.00 84.94 109 ALA A CA 1
ATOM 855 C C . ALA A 1 109 ? 2.219 -1.390 -1.027 1.00 84.94 109 ALA A C 1
ATOM 857 O O . ALA A 1 109 ? 1.549 -2.239 -0.442 1.00 84.94 109 ALA A O 1
ATOM 858 N N . SER A 1 110 ? 2.630 -0.273 -0.419 1.00 81.31 110 SER A N 1
ATOM 859 C CA . SER A 1 110 ? 2.285 0.053 0.970 1.00 81.31 110 SER A CA 1
ATOM 860 C C . SER A 1 110 ? 0.883 0.650 1.091 1.00 81.31 110 SER A C 1
ATOM 862 O O . SER A 1 110 ? 0.180 0.379 2.059 1.00 81.31 110 SER A O 1
ATOM 864 N N . PHE A 1 111 ? 0.472 1.464 0.116 1.00 81.69 111 PHE A N 1
ATOM 865 C CA . PHE A 1 111 ? -0.801 2.187 0.146 1.00 81.69 111 PHE A CA 1
ATOM 866 C C . PHE A 1 111 ? -1.963 1.447 -0.526 1.00 81.69 111 PHE A C 1
ATOM 868 O O . PHE A 1 111 ? -3.115 1.837 -0.316 1.00 81.69 111 PHE A O 1
ATOM 875 N N . LEU A 1 112 ? -1.673 0.395 -1.299 1.00 82.12 112 LEU A N 1
ATOM 876 C CA . LEU A 1 112 ? -2.644 -0.499 -1.935 1.00 82.12 112 LEU A CA 1
ATOM 877 C C . LEU A 1 112 ? -2.397 -1.954 -1.488 1.00 82.12 112 LEU A C 1
ATOM 879 O O . LEU A 1 112 ? -2.057 -2.809 -2.309 1.00 82.12 112 LEU A O 1
ATOM 883 N N . PRO A 1 113 ? -2.533 -2.254 -0.182 1.00 67.75 113 PRO A N 1
ATOM 884 C CA . PRO A 1 113 ? -2.029 -3.495 0.416 1.00 67.75 113 PRO A CA 1
ATOM 885 C C . PRO A 1 113 ? -2.727 -4.778 -0.051 1.00 67.75 113 PRO A C 1
ATOM 887 O O . PRO A 1 113 ? -2.246 -5.866 0.245 1.00 67.75 113 PRO A O 1
ATOM 890 N N . VAL A 1 114 ? -3.841 -4.627 -0.754 1.00 67.38 114 VAL A N 1
ATOM 891 C CA . VAL A 1 114 ? -4.885 -5.630 -0.990 1.00 67.38 114 VAL A CA 1
ATOM 892 C C . VAL A 1 114 ? -5.086 -5.953 -2.462 1.00 67.38 114 VAL A C 1
ATOM 894 O O . VAL A 1 114 ? -5.939 -6.746 -2.853 1.00 67.38 114 VAL A O 1
ATOM 897 N N . LEU A 1 115 ? -4.289 -5.308 -3.304 1.00 73.44 115 LEU A N 1
ATOM 898 C CA . LEU A 1 115 ? -4.285 -5.565 -4.720 1.00 73.44 115 LEU A CA 1
ATOM 899 C C . LEU A 1 115 ? -3.355 -6.742 -4.985 1.00 73.44 115 LEU A C 1
ATOM 901 O O . LEU A 1 115 ? -2.159 -6.548 -5.185 1.00 73.44 115 LEU A O 1
ATOM 905 N N . GLY A 1 116 ? -3.897 -7.958 -4.958 1.00 68.69 116 GLY A N 1
ATOM 906 C CA . GLY A 1 116 ? -3.069 -9.164 -4.897 1.00 68.69 116 GLY A CA 1
ATOM 907 C C . GLY A 1 116 ? -2.103 -9.379 -6.061 1.00 68.69 116 GLY A C 1
ATOM 908 O O . GLY A 1 116 ? -1.032 -9.949 -5.899 1.00 68.69 116 GLY A O 1
ATOM 909 N N . TRP A 1 117 ? -2.388 -8.812 -7.236 1.00 80.00 117 TRP A N 1
ATOM 910 C CA . TRP A 1 117 ? -1.434 -8.811 -8.350 1.00 80.00 117 TRP A CA 1
ATOM 911 C C . TRP A 1 117 ? -0.349 -7.726 -8.225 1.00 80.00 117 TRP A C 1
ATOM 913 O O . TRP A 1 117 ? 0.723 -7.861 -8.818 1.00 80.00 117 TRP A O 1
ATOM 923 N N . LEU A 1 118 ? -0.584 -6.651 -7.462 1.00 85.31 118 LEU A N 1
ATOM 924 C CA . LEU A 1 118 ? 0.318 -5.501 -7.361 1.00 85.31 118 LEU A CA 1
ATOM 925 C C . LEU A 1 118 ? 1.615 -5.857 -6.650 1.00 85.31 118 LEU A C 1
ATOM 927 O O . LEU A 1 118 ? 2.677 -5.445 -7.102 1.00 85.31 118 LEU A O 1
ATOM 931 N N . ARG A 1 119 ? 1.556 -6.600 -5.541 1.00 82.06 119 ARG A N 1
ATOM 932 C CA . ARG A 1 119 ? 2.760 -6.956 -4.776 1.00 82.06 119 ARG A CA 1
ATOM 933 C C . ARG A 1 119 ? 3.713 -7.845 -5.583 1.00 82.06 119 ARG A C 1
ATOM 935 O O . ARG A 1 119 ? 4.889 -7.476 -5.661 1.00 82.06 119 ARG A O 1
ATOM 942 N N . PRO A 1 120 ? 3.252 -8.917 -6.260 1.00 79.62 120 PRO A N 1
ATOM 943 C CA . PRO A 1 120 ? 4.074 -9.662 -7.211 1.00 79.62 120 PRO A CA 1
ATOM 944 C C . PRO A 1 120 ? 4.633 -8.781 -8.333 1.00 79.62 120 PRO A C 1
ATOM 946 O O . PRO A 1 120 ? 5.825 -8.832 -8.618 1.00 79.62 120 PRO A O 1
ATOM 949 N N . THR A 1 121 ? 3.807 -7.907 -8.911 1.00 86.62 121 THR A N 1
ATOM 950 C CA . THR A 1 121 ? 4.191 -6.982 -9.996 1.00 86.62 121 THR A CA 1
ATOM 951 C C . THR A 1 121 ? 5.287 -6.003 -9.550 1.00 86.62 121 THR A C 1
ATOM 953 O O . THR A 1 121 ? 6.316 -5.848 -10.207 1.00 86.62 121 THR A O 1
ATOM 956 N N . VAL A 1 122 ? 5.129 -5.392 -8.375 1.00 88.69 122 VAL A N 1
ATOM 957 C CA . VAL A 1 122 ? 6.121 -4.513 -7.738 1.00 88.69 122 VAL A CA 1
ATOM 958 C C . VAL A 1 122 ? 7.404 -5.276 -7.415 1.00 88.69 122 VAL A C 1
ATOM 960 O O . VAL A 1 122 ? 8.505 -4.774 -7.656 1.00 88.69 122 VAL A O 1
ATOM 963 N N . SER A 1 123 ? 7.281 -6.485 -6.868 1.00 83.56 123 SER A N 1
ATOM 964 C CA . SER A 1 123 ? 8.422 -7.338 -6.540 1.00 83.56 123 SER A CA 1
ATOM 965 C C . SER A 1 123 ? 9.206 -7.725 -7.796 1.00 83.56 123 SER A C 1
ATOM 967 O O . SER A 1 123 ? 10.435 -7.659 -7.805 1.00 83.56 123 SER A O 1
ATOM 969 N N . PHE A 1 124 ? 8.512 -8.049 -8.887 1.00 85.00 124 PHE A N 1
ATOM 970 C CA . PHE A 1 124 ? 9.120 -8.353 -10.175 1.00 85.00 124 PHE A CA 1
ATOM 971 C C . PHE A 1 124 ? 9.824 -7.130 -10.774 1.00 85.00 124 PHE A C 1
ATOM 973 O O . PHE A 1 124 ? 10.992 -7.217 -11.146 1.00 85.00 124 PHE A O 1
ATOM 980 N N . ALA A 1 125 ? 9.184 -5.957 -10.772 1.00 87.75 125 ALA A N 1
ATOM 981 C CA . ALA A 1 125 ? 9.817 -4.718 -11.227 1.00 87.75 125 ALA A CA 1
ATOM 982 C C . ALA A 1 125 ? 11.092 -4.393 -10.430 1.00 87.75 125 ALA A C 1
ATOM 984 O O . ALA A 1 125 ? 12.119 -4.028 -11.002 1.00 87.75 125 ALA A O 1
ATOM 985 N N . ARG A 1 126 ? 11.071 -4.595 -9.107 1.00 86.56 126 ARG A N 1
ATOM 986 C CA . ARG A 1 126 ? 12.261 -4.450 -8.255 1.00 86.56 126 ARG A CA 1
ATOM 987 C C . ARG A 1 126 ? 13.347 -5.465 -8.576 1.00 86.56 126 ARG A C 1
ATOM 989 O O . ARG A 1 126 ? 14.522 -5.116 -8.518 1.00 86.56 126 ARG A O 1
ATOM 996 N N . HIS A 1 127 ? 12.978 -6.696 -8.919 1.00 82.25 127 HIS A N 1
ATOM 997 C CA . HIS A 1 127 ? 13.930 -7.703 -9.377 1.00 82.25 127 HIS A CA 1
ATOM 998 C C . HIS A 1 127 ? 14.608 -7.270 -10.687 1.00 82.25 127 HIS A C 1
ATOM 1000 O O . HIS A 1 127 ? 15.835 -7.315 -10.778 1.00 82.25 127 HIS A O 1
ATOM 1006 N N . LEU A 1 128 ? 13.838 -6.771 -11.661 1.00 83.38 128 LEU A N 1
ATOM 1007 C CA . LEU A 1 128 ? 14.378 -6.242 -12.919 1.00 83.38 128 LEU A CA 1
ATOM 1008 C C . LEU A 1 128 ? 15.331 -5.063 -12.689 1.00 83.38 128 LEU A C 1
ATOM 1010 O O . LEU A 1 128 ? 16.410 -5.018 -13.279 1.00 83.38 128 LEU A O 1
ATOM 1014 N N . LEU A 1 129 ? 14.985 -4.137 -11.789 1.00 84.75 129 LEU A N 1
ATOM 1015 C CA . LEU A 1 129 ? 15.898 -3.066 -11.374 1.00 84.75 129 LEU A CA 1
ATOM 1016 C C . LEU A 1 129 ? 17.168 -3.638 -10.739 1.00 84.75 129 LEU A C 1
ATOM 1018 O O . LEU A 1 129 ? 18.272 -3.280 -11.138 1.00 84.75 129 LEU A O 1
ATOM 1022 N N . GLY A 1 130 ? 17.023 -4.548 -9.774 1.00 79.00 130 GLY A N 1
ATOM 1023 C CA . GLY A 1 130 ? 18.136 -5.149 -9.041 1.00 79.00 130 GLY A CA 1
ATOM 1024 C C . GLY A 1 130 ? 19.127 -5.876 -9.949 1.00 79.00 130 GLY A C 1
ATOM 1025 O O . GLY A 1 130 ? 20.331 -5.689 -9.794 1.00 79.00 130 GLY A O 1
ATOM 1026 N N . LYS A 1 131 ? 18.641 -6.626 -10.945 1.00 75.00 131 LYS A N 1
ATOM 1027 C CA . LYS A 1 131 ? 19.481 -7.317 -11.936 1.00 75.00 131 LYS A CA 1
ATOM 1028 C C . LYS A 1 131 ? 20.329 -6.347 -12.769 1.00 75.00 131 LYS A C 1
ATOM 1030 O O . LYS A 1 131 ? 21.469 -6.663 -13.091 1.00 75.00 131 LYS A O 1
ATOM 1035 N N . ASN A 1 132 ? 19.792 -5.170 -13.085 1.00 66.94 132 ASN A N 1
ATOM 1036 C CA . ASN A 1 132 ? 20.458 -4.175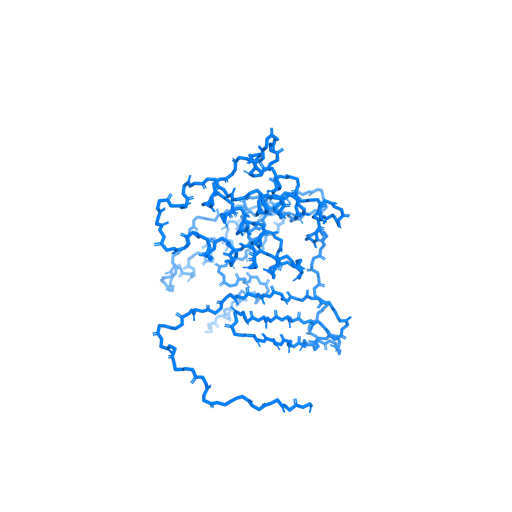 -13.930 1.00 66.94 132 ASN A CA 1
ATOM 1037 C C . ASN A 1 132 ? 21.350 -3.190 -13.141 1.00 66.94 132 ASN A C 1
ATOM 1039 O O . ASN A 1 132 ? 22.322 -2.655 -13.677 1.00 66.94 132 ASN A O 1
ATOM 1043 N N . ILE A 1 133 ? 21.020 -2.935 -11.870 1.00 70.81 133 ILE A N 1
ATOM 1044 C CA . ILE A 1 133 ? 21.495 -1.762 -11.108 1.00 70.81 133 ILE A CA 1
ATOM 1045 C C . ILE A 1 133 ? 22.135 -2.152 -9.771 1.00 70.81 133 ILE A C 1
ATOM 1047 O O . ILE A 1 133 ? 23.035 -1.467 -9.294 1.00 70.81 133 ILE A O 1
ATOM 1051 N N . GLY A 1 134 ? 21.716 -3.267 -9.167 1.00 60.56 134 GLY A N 1
ATOM 1052 C CA . GLY A 1 134 ? 21.959 -3.603 -7.757 1.00 60.56 134 GLY A CA 1
ATOM 1053 C C . GLY A 1 134 ? 23.413 -3.858 -7.344 1.00 60.56 134 GLY A C 1
ATOM 1054 O O . GLY A 1 134 ? 23.662 -4.069 -6.162 1.00 60.56 134 GLY A O 1
ATOM 1055 N N . GLN A 1 135 ? 24.361 -3.832 -8.281 1.00 64.25 135 GLN A N 1
ATOM 1056 C CA . GLN A 1 135 ? 25.793 -4.035 -8.028 1.00 64.25 135 GLN A CA 1
ATOM 1057 C C . GLN A 1 135 ? 26.577 -2.713 -7.911 1.00 64.25 135 GLN A C 1
ATOM 1059 O O . GLN A 1 135 ? 27.706 -2.723 -7.437 1.00 64.25 135 GLN A O 1
ATOM 1064 N N . ASP A 1 136 ? 26.000 -1.578 -8.324 1.00 73.69 136 ASP A N 1
ATOM 1065 C CA . ASP A 1 136 ? 26.698 -0.290 -8.382 1.00 73.69 136 ASP A CA 1
ATOM 1066 C C . ASP A 1 136 ? 25.811 0.837 -7.834 1.00 73.69 136 ASP A C 1
ATOM 1068 O O . ASP A 1 136 ? 24.743 1.149 -8.368 1.00 73.69 136 ASP A O 1
ATOM 1072 N N . TYR A 1 137 ? 26.267 1.464 -6.747 1.00 64.88 137 TYR A N 1
ATOM 1073 C CA . TYR A 1 137 ? 25.544 2.540 -6.073 1.00 64.88 137 TYR A CA 1
ATOM 1074 C C . TYR A 1 137 ? 25.247 3.727 -7.005 1.00 64.88 137 TYR A C 1
ATOM 1076 O O . TYR A 1 137 ? 24.169 4.321 -6.911 1.00 64.88 137 TYR A O 1
ATOM 1084 N N . TYR A 1 138 ? 26.152 4.049 -7.936 1.00 67.12 138 TYR A N 1
ATOM 1085 C CA . TYR A 1 138 ? 25.983 5.176 -8.857 1.00 67.12 138 TYR A CA 1
ATOM 1086 C C . TYR A 1 138 ? 24.827 4.953 -9.835 1.00 67.12 138 TYR A C 1
ATOM 1088 O O . TYR A 1 138 ? 24.135 5.905 -10.207 1.00 67.12 138 TYR A O 1
ATOM 1096 N N . LYS A 1 139 ? 24.536 3.693 -10.180 1.00 81.50 139 LYS A N 1
ATOM 1097 C CA . LYS A 1 139 ? 23.440 3.343 -11.091 1.00 81.50 139 LYS A CA 1
ATOM 1098 C C . LYS A 1 139 ? 22.057 3.619 -10.501 1.00 81.50 139 LYS A C 1
ATOM 1100 O O . LYS A 1 139 ? 21.107 3.809 -11.251 1.00 81.50 139 LYS A O 1
ATOM 1105 N N . TRP A 1 140 ? 21.916 3.735 -9.177 1.00 86.88 140 TRP A N 1
ATOM 1106 C CA . TRP A 1 140 ? 20.631 4.098 -8.560 1.00 86.88 140 TRP A CA 1
ATOM 1107 C C . TRP A 1 140 ? 20.171 5.520 -8.900 1.00 86.88 140 TRP A C 1
ATOM 1109 O O . TRP A 1 140 ? 18.972 5.805 -8.856 1.00 86.88 140 TRP A O 1
ATOM 1119 N N . ASN A 1 141 ? 21.108 6.406 -9.243 1.00 89.62 141 ASN A N 1
ATOM 1120 C CA . ASN A 1 141 ? 20.815 7.780 -9.646 1.00 89.62 141 ASN A CA 1
ATOM 1121 C C . ASN A 1 141 ? 20.671 7.928 -11.170 1.00 89.62 141 ASN A C 1
ATOM 1123 O O . ASN A 1 141 ? 20.324 9.009 -11.637 1.00 89.62 141 ASN A O 1
ATOM 1127 N N . GLN A 1 142 ? 20.905 6.861 -11.939 1.00 89.56 142 GLN A N 1
ATOM 1128 C CA . GLN A 1 142 ? 20.672 6.841 -13.380 1.00 89.56 142 GLN A CA 1
ATOM 1129 C C . GLN A 1 142 ? 19.187 6.625 -13.688 1.00 89.56 142 GLN A C 1
ATOM 1131 O O . GLN A 1 142 ? 18.433 6.082 -12.869 1.00 89.56 142 GLN A O 1
ATOM 1136 N N . TYR A 1 143 ? 18.771 7.068 -14.876 1.00 91.31 143 TYR A N 1
ATOM 1137 C CA . TYR A 1 143 ? 17.431 6.806 -15.391 1.00 91.31 143 TYR A CA 1
ATOM 1138 C C . TYR A 1 143 ? 17.212 5.309 -15.596 1.00 91.31 143 TYR A C 1
ATOM 1140 O O . TYR A 1 143 ? 18.126 4.583 -15.990 1.00 91.31 143 TYR A O 1
ATOM 1148 N N . VAL A 1 144 ? 15.997 4.844 -15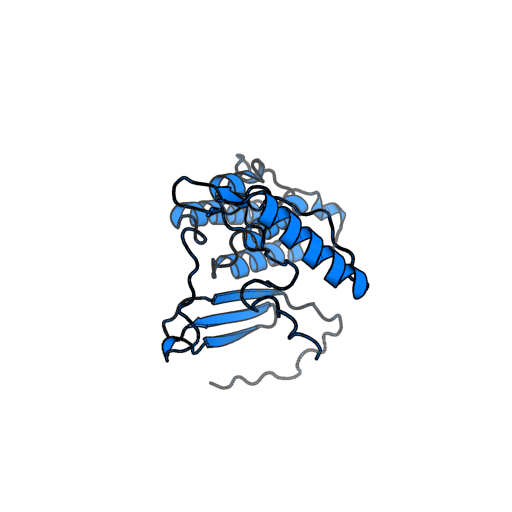.305 1.00 90.56 144 VAL A N 1
ATOM 1149 C CA . VAL A 1 144 ? 15.631 3.458 -15.598 1.00 90.56 144 VAL A CA 1
ATOM 1150 C C . VAL A 1 144 ? 15.610 3.229 -17.117 1.00 90.56 144 VAL A C 1
ATOM 1152 O O . VAL A 1 144 ? 15.242 4.138 -17.864 1.00 90.56 144 VAL A O 1
ATOM 1155 N N . PRO A 1 145 ? 15.963 2.021 -17.585 1.00 88.38 145 PRO A N 1
ATOM 1156 C CA . PRO A 1 145 ? 15.733 1.596 -18.962 1.00 88.38 145 PRO A CA 1
ATOM 1157 C C . PRO A 1 145 ? 14.285 1.823 -19.433 1.00 88.38 145 PRO A C 1
ATOM 1159 O O . PRO A 1 145 ? 13.341 1.773 -18.636 1.00 88.38 145 PRO A O 1
ATOM 1162 N N . SER A 1 146 ? 14.101 2.065 -20.734 1.00 87.56 146 SER A N 1
ATOM 1163 C CA . SER A 1 146 ? 12.801 2.423 -21.324 1.00 87.56 146 SER A CA 1
ATOM 1164 C C . SER A 1 146 ? 11.741 1.326 -21.186 1.00 87.56 146 SER A C 1
ATOM 1166 O O . SER A 1 146 ? 10.565 1.632 -21.008 1.00 87.56 146 SER A O 1
ATOM 1168 N N . ASP A 1 147 ? 12.139 0.057 -21.208 1.00 88.56 147 ASP A N 1
ATOM 1169 C CA . ASP A 1 147 ? 11.276 -1.103 -20.975 1.00 88.56 147 ASP A CA 1
ATOM 1170 C C . ASP A 1 147 ? 10.763 -1.165 -19.526 1.00 88.56 147 ASP A C 1
ATOM 1172 O O . ASP A 1 147 ? 9.582 -1.440 -19.294 1.00 88.56 147 ASP A O 1
ATOM 1176 N N . ILE A 1 148 ? 11.614 -0.834 -18.549 1.00 89.94 148 ILE A N 1
ATOM 1177 C CA . ILE A 1 148 ? 11.231 -0.725 -17.134 1.00 89.94 148 ILE A CA 1
ATOM 1178 C C . ILE A 1 148 ? 10.325 0.493 -16.908 1.00 89.94 148 ILE A C 1
ATOM 1180 O O . ILE A 1 148 ? 9.324 0.390 -16.195 1.00 89.94 148 ILE A O 1
ATOM 1184 N N . ALA A 1 149 ? 10.617 1.631 -17.542 1.00 90.81 149 ALA A N 1
ATOM 1185 C CA . ALA A 1 149 ? 9.725 2.789 -17.507 1.00 90.81 149 ALA A CA 1
ATOM 1186 C C . ALA A 1 149 ? 8.346 2.465 -18.108 1.00 90.81 149 ALA A C 1
ATOM 1188 O O . ALA A 1 149 ? 7.319 2.764 -17.496 1.00 90.81 149 ALA A O 1
ATOM 1189 N N . ALA A 1 150 ? 8.312 1.786 -19.260 1.00 90.56 150 ALA A N 1
ATOM 1190 C CA . ALA A 1 150 ? 7.078 1.334 -19.899 1.00 90.56 150 ALA A CA 1
ATOM 1191 C C . ALA A 1 150 ? 6.294 0.352 -19.014 1.00 90.56 150 ALA A C 1
ATOM 1193 O O . ALA A 1 150 ? 5.066 0.392 -18.980 1.00 90.56 150 ALA A O 1
ATOM 1194 N N . TYR A 1 151 ? 6.982 -0.502 -18.250 1.00 91.62 151 TYR A N 1
ATOM 1195 C CA . TYR A 1 151 ? 6.341 -1.348 -17.244 1.00 91.62 151 TYR A CA 1
ATOM 1196 C C . TYR A 1 151 ? 5.641 -0.517 -16.158 1.00 91.62 151 TYR A C 1
ATOM 1198 O O . TYR A 1 151 ? 4.499 -0.807 -15.804 1.00 91.62 151 TYR A O 1
ATOM 1206 N N . GLY A 1 152 ? 6.294 0.539 -15.663 1.00 91.31 152 GLY A N 1
ATOM 1207 C CA . GLY A 1 152 ? 5.698 1.488 -14.720 1.00 91.31 152 GLY A CA 1
ATOM 1208 C C . GLY A 1 152 ? 4.458 2.194 -15.272 1.00 91.31 152 GLY A C 1
ATOM 1209 O O . GLY A 1 152 ? 3.452 2.297 -14.574 1.00 91.31 152 GLY A O 1
ATOM 1210 N N . LEU A 1 153 ? 4.502 2.627 -16.534 1.00 91.75 153 LEU A N 1
ATOM 1211 C CA 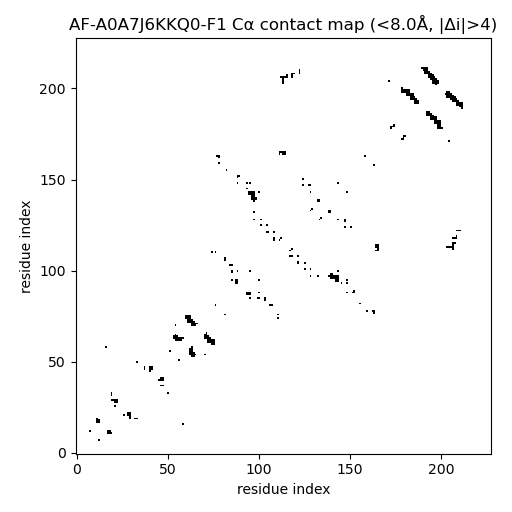. LEU A 1 153 ? 3.353 3.235 -17.212 1.00 91.75 153 LEU A CA 1
ATOM 1212 C C . LEU A 1 153 ? 2.169 2.269 -17.318 1.00 91.75 153 LEU A C 1
ATOM 1214 O O . LEU A 1 153 ? 1.064 2.620 -16.906 1.00 91.75 153 LEU A O 1
ATOM 1218 N N . ARG A 1 154 ? 2.409 1.029 -17.764 1.00 91.94 154 ARG A N 1
ATOM 1219 C CA . ARG A 1 154 ? 1.368 -0.011 -17.816 1.00 91.94 154 ARG A CA 1
ATOM 1220 C C . ARG A 1 154 ? 0.774 -0.304 -16.442 1.00 91.94 154 ARG A C 1
ATOM 1222 O O . ARG A 1 154 ? -0.424 -0.537 -16.327 1.00 91.94 154 ARG A O 1
ATOM 1229 N N . LEU A 1 155 ? 1.593 -0.269 -15.390 1.00 90.75 155 LEU A N 1
ATOM 1230 C CA . LEU A 1 155 ? 1.111 -0.413 -14.019 1.00 90.75 155 LEU A CA 1
ATOM 1231 C C . LEU A 1 155 ? 0.145 0.725 -13.639 1.00 90.75 155 LEU A C 1
ATOM 1233 O O . LEU A 1 155 ? -0.917 0.457 -13.079 1.00 90.75 155 LEU A O 1
ATOM 1237 N N . CYS A 1 156 ? 0.474 1.978 -13.970 1.00 90.25 156 CYS A N 1
ATOM 1238 C CA . CYS A 1 156 ? -0.419 3.121 -13.753 1.00 90.25 156 CYS A CA 1
ATOM 1239 C C . CYS A 1 156 ? -1.736 2.983 -14.528 1.00 90.25 156 CYS A C 1
ATOM 1241 O O . CYS A 1 156 ? -2.804 3.240 -13.976 1.00 90.25 156 CYS A O 1
ATOM 1243 N N . GLU A 1 157 ? -1.669 2.598 -15.802 1.00 91.25 157 GLU A N 1
ATOM 1244 C CA . GLU A 1 157 ? -2.845 2.380 -16.652 1.00 91.25 157 GLU A CA 1
ATOM 1245 C C . GLU A 1 157 ? -3.751 1.292 -16.082 1.00 91.25 157 GLU A C 1
ATOM 1247 O O . GLU A 1 157 ? -4.957 1.496 -15.960 1.00 91.25 157 GLU A O 1
ATOM 1252 N N . GLU A 1 158 ? -3.172 0.171 -15.656 1.00 90.44 158 GLU A N 1
ATOM 1253 C CA . GLU A 1 158 ? -3.928 -0.944 -15.097 1.00 90.44 158 GLU A CA 1
ATOM 1254 C C . GLU A 1 158 ? -4.592 -0.582 -13.763 1.00 90.44 158 GLU A C 1
ATOM 1256 O O . GLU A 1 158 ? -5.748 -0.940 -13.525 1.00 90.44 158 GLU A O 1
ATOM 1261 N N . LEU A 1 159 ? -3.896 0.181 -12.913 1.00 89.50 159 LEU A N 1
ATOM 1262 C CA . LEU A 1 159 ? -4.461 0.727 -11.679 1.00 89.50 159 LEU A CA 1
ATOM 1263 C C . LEU A 1 159 ? -5.650 1.652 -11.964 1.00 89.50 159 LEU A C 1
ATOM 1265 O O . LEU A 1 159 ? -6.695 1.509 -11.333 1.00 89.50 159 LEU A O 1
ATOM 1269 N N . ARG A 1 160 ? -5.532 2.557 -12.943 1.00 90.06 160 ARG A N 1
ATOM 1270 C CA . ARG A 1 160 ? -6.651 3.426 -13.347 1.00 90.06 160 ARG A CA 1
ATOM 1271 C C . ARG A 1 160 ? -7.817 2.623 -13.908 1.00 90.06 160 ARG A C 1
ATOM 1273 O O . ARG A 1 160 ? -8.957 2.858 -13.523 1.00 90.06 160 ARG A O 1
ATOM 1280 N N . ARG A 1 161 ? -7.533 1.654 -14.781 1.00 91.19 161 ARG A N 1
ATOM 1281 C CA . ARG A 1 161 ? -8.543 0.818 -15.441 1.00 91.19 161 ARG A CA 1
ATOM 1282 C C . ARG A 1 161 ? -9.353 -0.006 -14.442 1.00 91.19 161 ARG A C 1
ATOM 1284 O O . ARG A 1 161 ? -10.563 -0.131 -14.602 1.00 91.19 161 ARG A O 1
ATOM 1291 N N . ARG A 1 162 ? -8.702 -0.586 -13.427 1.00 85.88 162 ARG A N 1
ATOM 1292 C CA . ARG A 1 162 ? -9.380 -1.367 -12.376 1.00 85.88 162 ARG A CA 1
ATOM 1293 C C . ARG A 1 162 ? -10.031 -0.494 -11.299 1.00 85.88 162 ARG A C 1
ATOM 1295 O O . ARG A 1 162 ? -10.910 -0.977 -10.589 1.00 85.88 162 ARG A O 1
ATOM 1302 N N . GLY A 1 163 ? -9.627 0.772 -11.199 1.00 83.44 163 GLY A N 1
ATOM 1303 C CA . GLY A 1 163 ? -10.031 1.679 -10.131 1.00 83.44 163 GLY A CA 1
ATOM 1304 C C . GLY A 1 163 ? -9.314 1.383 -8.814 1.00 83.44 163 GLY A C 1
ATOM 1305 O O . GLY A 1 163 ? -8.524 0.446 -8.714 1.00 83.44 163 GLY A O 1
ATOM 1306 N N . ASP A 1 164 ? -9.585 2.199 -7.792 1.00 82.19 164 ASP A N 1
ATOM 1307 C CA . ASP A 1 164 ? -8.967 2.050 -6.471 1.00 82.19 164 ASP A CA 1
ATOM 1308 C C . ASP A 1 164 ? -9.366 0.709 -5.827 1.00 82.19 164 ASP A C 1
ATOM 1310 O O . ASP A 1 164 ? -10.524 0.545 -5.429 1.00 82.19 164 ASP A O 1
ATOM 1314 N N . PRO A 1 165 ? -8.434 -0.250 -5.692 1.00 72.50 165 PRO A N 1
ATOM 1315 C CA . PRO A 1 165 ? -8.738 -1.563 -5.135 1.00 72.50 165 PRO A CA 1
ATOM 1316 C C . PRO A 1 165 ? -8.923 -1.535 -3.617 1.00 72.50 165 PRO A C 1
ATOM 1318 O O . PRO A 1 165 ? -9.450 -2.481 -3.046 1.00 72.50 165 PRO A O 1
ATOM 1321 N N . ALA A 1 166 ? -8.483 -0.462 -2.959 1.00 74.88 166 ALA A N 1
ATOM 1322 C CA . ALA A 1 166 ? -8.641 -0.258 -1.528 1.00 74.88 166 ALA A CA 1
ATOM 1323 C C . ALA A 1 166 ? -9.855 0.635 -1.208 1.00 74.88 166 ALA A C 1
ATOM 1325 O O . ALA A 1 166 ? -9.959 1.144 -0.091 1.00 74.88 166 ALA A O 1
ATOM 1326 N N . ARG A 1 167 ? -10.767 0.852 -2.171 1.00 73.50 167 ARG A N 1
ATOM 1327 C CA . ARG A 1 167 ? -12.007 1.611 -1.955 1.00 73.50 167 ARG A CA 1
ATOM 1328 C C . ARG A 1 167 ? -12.997 0.849 -1.071 1.00 73.50 167 ARG A C 1
ATOM 1330 O O . ARG A 1 167 ? -13.054 -0.376 -1.103 1.00 73.50 167 ARG A O 1
ATOM 1337 N N . GLY A 1 168 ? -13.850 1.592 -0.369 1.00 71.50 168 GLY A N 1
ATOM 1338 C CA . GLY A 1 168 ? -14.936 1.031 0.440 1.00 71.50 168 GLY A CA 1
ATOM 1339 C C . GLY A 1 168 ? -14.511 0.594 1.844 1.00 71.50 168 GLY A C 1
ATOM 1340 O O . GLY A 1 168 ? -13.408 0.889 2.304 1.00 71.50 168 GLY A O 1
ATOM 1341 N N . ALA A 1 169 ? -15.432 -0.068 2.547 1.00 68.31 169 ALA A N 1
ATOM 1342 C CA . ALA A 1 169 ? -15.211 -0.557 3.902 1.00 68.31 169 ALA A CA 1
ATOM 1343 C C . ALA A 1 169 ? -14.666 -1.988 3.876 1.00 68.31 169 ALA A C 1
ATOM 1345 O O . ALA A 1 169 ? -15.241 -2.879 3.255 1.00 68.31 169 ALA A O 1
ATOM 1346 N N . TRP A 1 170 ? -13.570 -2.193 4.597 1.00 67.44 170 TRP A N 1
ATOM 1347 C CA . TRP A 1 170 ? -12.933 -3.489 4.783 1.00 67.44 170 TRP A CA 1
ATOM 1348 C C . TRP A 1 170 ? -13.554 -4.158 6.002 1.00 67.44 170 TRP A C 1
ATOM 1350 O O . TRP A 1 170 ? -13.122 -3.929 7.131 1.00 67.44 170 TRP A O 1
ATOM 1360 N N . VAL A 1 171 ? -14.623 -4.921 5.784 1.00 68.94 171 VAL A N 1
ATOM 1361 C CA . VAL A 1 171 ? -15.342 -5.607 6.859 1.00 68.94 171 VAL A CA 1
ATOM 1362 C C . VAL A 1 171 ? -15.096 -7.098 6.724 1.00 68.94 171 VAL A C 1
ATOM 1364 O O . VAL A 1 171 ? -15.619 -7.735 5.818 1.00 68.94 171 VAL A O 1
ATOM 1367 N N . ILE A 1 172 ? -14.308 -7.654 7.640 1.00 64.00 172 ILE A N 1
ATOM 1368 C CA . ILE A 1 172 ? -14.242 -9.105 7.808 1.00 64.00 172 ILE A CA 1
ATOM 1369 C C . ILE A 1 172 ? -15.488 -9.493 8.617 1.00 64.00 172 ILE A C 1
ATOM 1371 O O . ILE A 1 172 ? -15.691 -8.921 9.698 1.00 64.00 172 ILE A O 1
ATOM 1375 N N . PRO A 1 173 ? -16.341 -10.411 8.128 1.00 62.19 173 PRO A N 1
ATOM 1376 C CA . PRO A 1 173 ? -17.450 -10.942 8.913 1.00 62.19 173 PRO A CA 1
ATOM 1377 C C . PRO A 1 173 ? -16.944 -11.423 10.276 1.00 62.19 173 PRO A C 1
ATOM 1379 O O . PRO A 1 173 ? -15.818 -11.910 10.389 1.00 62.19 173 PRO A O 1
ATOM 1382 N N . LYS A 1 174 ? -17.743 -11.247 11.336 1.00 61.06 174 LYS A N 1
ATOM 1383 C CA . LYS A 1 174 ? -17.315 -11.593 12.699 1.00 61.06 174 LYS A CA 1
ATOM 1384 C C . LYS A 1 174 ? -16.769 -13.023 12.738 1.00 61.06 174 LYS A C 1
ATOM 1386 O O . LYS A 1 174 ? -17.449 -13.957 12.319 1.00 61.06 174 LYS A O 1
ATOM 1391 N N . LEU A 1 175 ? -15.565 -13.184 13.292 1.00 56.00 175 LEU A N 1
ATOM 1392 C CA . LEU A 1 175 ? -15.020 -14.500 13.598 1.00 56.00 175 LEU A CA 1
ATOM 1393 C C . LEU A 1 175 ? -15.895 -15.158 14.684 1.00 56.00 175 LEU A C 1
ATOM 1395 O O . LEU A 1 175 ? -15.739 -14.861 15.866 1.00 56.00 175 LEU A O 1
ATOM 1399 N N . GLY A 1 176 ? -16.864 -15.977 14.272 1.00 51.31 176 GLY A N 1
ATOM 1400 C CA . GLY A 1 176 ? -17.785 -16.706 15.147 1.00 51.31 176 GLY A CA 1
ATOM 1401 C C . GLY A 1 176 ? -18.743 -17.659 14.416 1.00 51.31 176 GLY A C 1
ATOM 1402 O O . GLY A 1 176 ? -19.041 -18.717 14.958 1.00 51.31 176 GLY A O 1
ATOM 1403 N N . ASP A 1 177 ? -19.156 -17.342 13.182 1.00 54.97 177 ASP A N 1
ATOM 1404 C CA . ASP A 1 177 ? -19.965 -18.234 12.322 1.00 54.97 177 ASP A CA 1
ATOM 1405 C C . ASP A 1 177 ? -19.054 -19.086 11.416 1.00 54.97 177 ASP A C 1
ATOM 1407 O O . ASP A 1 177 ? -17.887 -18.752 11.285 1.00 54.97 177 ASP A O 1
ATOM 1411 N N . ASP A 1 178 ? -19.497 -20.150 10.737 1.00 54.75 178 ASP A N 1
ATOM 1412 C CA . ASP A 1 178 ? -18.620 -20.981 9.864 1.00 54.75 178 ASP A CA 1
ATOM 1413 C C . ASP A 1 178 ? -17.869 -20.193 8.751 1.00 54.75 178 ASP A C 1
ATOM 1415 O O . ASP A 1 178 ? -16.847 -20.648 8.229 1.00 54.75 178 ASP A O 1
ATOM 1419 N N . ALA A 1 179 ? -18.302 -18.959 8.457 1.00 52.09 179 ALA A N 1
ATOM 1420 C CA . ALA A 1 179 ? -17.589 -17.949 7.658 1.00 52.09 179 ALA A CA 1
ATOM 1421 C C . ALA A 1 179 ? -16.315 -17.371 8.333 1.00 52.09 179 ALA A C 1
ATOM 1423 O O . ALA A 1 179 ? -15.608 -16.557 7.744 1.00 52.09 179 ALA A O 1
ATOM 1424 N N . SER A 1 180 ? -16.015 -17.784 9.567 1.00 56.88 180 SER A N 1
ATOM 1425 C CA . SER A 1 180 ? -14.875 -17.363 10.396 1.00 56.88 180 SER A CA 1
ATOM 1426 C C . SER A 1 180 ? -13.606 -18.174 10.183 1.00 56.88 180 SER A C 1
ATOM 1428 O O . SER A 1 180 ? -12.554 -17.835 10.730 1.00 56.88 180 SER A O 1
ATOM 1430 N N . ARG A 1 181 ? -13.685 -19.255 9.405 1.00 71.69 181 ARG A N 1
ATOM 1431 C CA . ARG A 1 181 ? -12.501 -20.024 9.045 1.00 71.69 181 ARG A CA 1
ATOM 1432 C C . ARG A 1 181 ? -11.701 -19.242 8.018 1.00 71.69 181 ARG A C 1
ATOM 1434 O O . ARG A 1 181 ? -12.211 -18.806 6.988 1.00 71.69 181 ARG A O 1
ATOM 1441 N N . VAL A 1 182 ? -10.428 -19.084 8.333 1.00 81.62 182 VAL A N 1
ATOM 1442 C CA . VAL A 1 182 ? -9.461 -18.412 7.487 1.00 81.62 182 VAL A CA 1
ATOM 1443 C C . VAL A 1 182 ? -8.569 -19.473 6.857 1.00 81.62 182 VAL A C 1
ATOM 1445 O O . VAL A 1 182 ? -8.060 -20.349 7.556 1.00 81.62 182 VAL A O 1
ATOM 1448 N N . ILE A 1 183 ? -8.398 -19.411 5.541 1.00 86.06 183 ILE A N 1
ATOM 1449 C CA . ILE A 1 183 ? -7.514 -20.292 4.785 1.00 86.06 183 ILE A CA 1
ATOM 1450 C C . ILE A 1 183 ? -6.213 -19.541 4.534 1.00 86.06 183 ILE A C 1
ATOM 1452 O O . ILE A 1 183 ? -6.223 -18.424 4.018 1.00 86.06 183 ILE A O 1
ATOM 1456 N N . LEU A 1 184 ? -5.096 -20.156 4.915 1.00 90.00 184 LEU A N 1
ATOM 1457 C CA . LEU A 1 184 ? -3.763 -19.644 4.640 1.00 90.00 184 LEU A CA 1
ATOM 1458 C C . LEU A 1 184 ? -3.176 -20.396 3.447 1.00 90.00 184 LEU A C 1
ATOM 1460 O O . LEU A 1 184 ? -2.910 -21.592 3.528 1.00 90.00 184 LEU A O 1
ATOM 1464 N N . TRP A 1 185 ? -2.959 -19.674 2.360 1.00 89.06 185 TRP A N 1
ATOM 1465 C CA . TRP A 1 185 ? -2.269 -20.133 1.167 1.00 89.06 185 TRP A CA 1
ATOM 1466 C C . TRP A 1 185 ? -0.830 -19.656 1.229 1.00 89.06 185 TRP A C 1
ATOM 1468 O O . TRP A 1 185 ? -0.576 -18.471 1.452 1.00 89.06 185 TRP A O 1
ATOM 1478 N N . THR A 1 186 ? 0.114 -20.559 1.013 1.00 90.62 186 THR A N 1
ATOM 1479 C CA . THR A 1 186 ? 1.527 -20.218 0.886 1.00 90.62 186 THR A CA 1
ATOM 1480 C C . THR A 1 186 ? 2.067 -20.824 -0.395 1.00 90.62 186 THR A C 1
ATOM 1482 O O . THR A 1 186 ? 1.733 -21.952 -0.748 1.00 90.62 186 THR A O 1
ATOM 1485 N N . ASP A 1 187 ? 2.904 -20.068 -1.092 1.00 87.38 187 ASP A N 1
ATOM 1486 C CA . ASP A 1 187 ? 3.658 -20.560 -2.239 1.00 87.38 187 ASP A CA 1
ATOM 1487 C C . ASP A 1 187 ? 5.072 -19.984 -2.192 1.00 87.38 187 ASP A C 1
ATOM 1489 O O . ASP A 1 187 ? 5.325 -18.919 -1.617 1.00 87.38 187 ASP A O 1
ATOM 1493 N N . SER A 1 188 ? 6.031 -20.708 -2.750 1.00 86.31 188 SER A N 1
ATOM 1494 C CA . SER A 1 188 ? 7.415 -20.284 -2.743 1.00 86.31 188 SER A CA 1
ATOM 1495 C C . SER A 1 188 ? 8.169 -20.800 -3.963 1.00 86.31 188 SER A C 1
ATOM 1497 O O . SER A 1 188 ? 8.064 -21.960 -4.341 1.00 86.31 188 SER A O 1
ATOM 1499 N N . SER A 1 189 ? 8.998 -19.934 -4.535 1.00 82.00 189 SER A N 1
ATOM 1500 C CA . SER A 1 189 ? 9.909 -20.220 -5.647 1.00 82.00 189 SER A CA 1
ATOM 1501 C C . SER A 1 189 ? 11.347 -19.913 -5.237 1.00 82.00 189 SER A C 1
ATOM 1503 O O . SER A 1 189 ? 11.580 -19.366 -4.159 1.00 82.00 189 SER A O 1
ATOM 1505 N N . ASP A 1 190 ? 12.328 -20.173 -6.097 1.00 75.69 190 ASP A N 1
ATOM 1506 C CA . ASP A 1 190 ? 13.731 -19.806 -5.837 1.00 75.69 190 ASP A CA 1
ATOM 1507 C C . ASP A 1 190 ? 13.950 -18.290 -5.669 1.00 75.69 190 ASP A C 1
ATOM 1509 O O . ASP A 1 190 ? 14.979 -17.853 -5.153 1.00 75.69 190 ASP A O 1
ATOM 1513 N N . ILE A 1 191 ? 12.981 -17.470 -6.091 1.00 72.94 191 ILE A N 1
ATOM 1514 C CA . ILE A 1 191 ? 13.110 -16.010 -6.155 1.00 72.94 191 ILE A CA 1
ATOM 1515 C C . ILE A 1 191 ? 12.221 -15.318 -5.113 1.00 72.94 191 ILE A C 1
ATOM 1517 O O . ILE A 1 191 ? 12.608 -14.282 -4.565 1.00 72.94 191 ILE A O 1
ATOM 1521 N N . MET A 1 192 ? 11.033 -15.858 -4.826 1.00 79.12 192 MET A N 1
ATOM 1522 C CA . MET A 1 192 ? 10.031 -15.205 -3.976 1.00 79.12 192 MET A CA 1
ATOM 1523 C C . MET A 1 192 ? 9.277 -16.188 -3.088 1.00 79.12 192 MET A C 1
ATOM 1525 O O . MET A 1 192 ? 9.126 -17.359 -3.422 1.00 79.12 192 MET A O 1
ATOM 1529 N N . GLU A 1 193 ? 8.754 -15.672 -1.986 1.00 85.25 193 GLU A N 1
ATOM 1530 C CA . GLU A 1 193 ? 7.807 -16.336 -1.095 1.00 85.25 193 GLU A CA 1
ATOM 1531 C C . GLU A 1 193 ? 6.529 -15.494 -1.057 1.00 85.25 193 GLU A C 1
ATOM 1533 O O . GLU A 1 193 ? 6.594 -14.261 -1.013 1.00 85.25 193 GLU A O 1
ATOM 1538 N N . GLY A 1 194 ? 5.378 -16.155 -1.120 1.00 84.56 194 GLY A N 1
ATOM 1539 C CA . GLY A 1 194 ? 4.058 -15.543 -1.137 1.00 84.56 194 GLY A CA 1
ATOM 1540 C C . GLY A 1 194 ? 3.139 -16.169 -0.097 1.00 84.56 194 GLY A C 1
ATOM 1541 O O . GLY A 1 194 ? 3.191 -17.370 0.164 1.00 84.56 194 GLY A O 1
ATOM 1542 N N . VAL A 1 195 ? 2.284 -15.340 0.491 1.00 86.94 195 VAL A N 1
ATOM 1543 C CA . VAL A 1 195 ? 1.227 -15.748 1.408 1.00 86.94 195 VAL A CA 1
ATOM 1544 C C . VAL A 1 195 ? -0.048 -14.987 1.075 1.00 86.94 195 VAL A C 1
ATOM 1546 O O . VAL A 1 195 ? -0.035 -13.764 0.927 1.00 86.94 195 VAL A O 1
ATOM 1549 N N . VAL A 1 196 ? -1.154 -15.711 0.985 1.00 86.56 196 VAL A N 1
ATOM 1550 C CA . VAL A 1 196 ? -2.490 -15.137 0.863 1.00 86.56 196 VAL A CA 1
ATOM 1551 C C . VAL A 1 196 ? -3.353 -15.752 1.945 1.00 86.56 196 VAL A C 1
ATOM 1553 O O . VAL A 1 196 ? -3.352 -16.959 2.149 1.00 86.56 196 VAL A O 1
ATOM 1556 N N . MET A 1 197 ? -4.088 -14.924 2.661 1.00 86.00 197 MET A N 1
ATOM 1557 C CA . MET A 1 197 ? -5.003 -15.360 3.698 1.00 86.00 197 MET A CA 1
ATOM 1558 C C . MET A 1 197 ? -6.412 -14.975 3.274 1.00 86.00 197 MET A C 1
ATOM 1560 O O . MET A 1 197 ? -6.654 -13.792 3.043 1.00 86.00 197 MET A O 1
ATOM 1564 N N . THR A 1 198 ? -7.323 -15.939 3.159 1.00 84.88 198 THR A N 1
ATOM 1565 C CA . THR A 1 198 ? -8.693 -15.708 2.680 1.00 84.88 198 THR A CA 1
ATOM 1566 C C . THR A 1 198 ? -9.739 -16.181 3.681 1.00 84.88 198 THR A C 1
ATOM 1568 O O . THR A 1 198 ? -9.477 -17.081 4.475 1.00 84.88 198 THR A O 1
ATOM 1571 N N . THR A 1 199 ? -10.951 -15.635 3.629 1.00 82.12 199 THR A N 1
ATOM 1572 C CA . THR A 1 199 ? -12.124 -16.295 4.226 1.00 82.12 199 THR A CA 1
ATOM 1573 C C . THR A 1 199 ? -12.432 -17.589 3.461 1.00 82.12 199 THR A C 1
ATOM 1575 O O . THR A 1 199 ? -11.969 -17.787 2.331 1.00 82.12 199 THR A O 1
ATOM 1578 N N . THR A 1 200 ? -13.251 -18.477 4.030 1.00 80.00 200 THR A N 1
ATOM 1579 C CA . THR A 1 200 ? -13.818 -19.626 3.292 1.00 80.00 200 THR A CA 1
ATOM 1580 C C . THR A 1 200 ? -14.695 -19.216 2.108 1.00 80.00 200 THR A C 1
ATOM 1582 O O . THR A 1 200 ? -14.941 -20.033 1.226 1.00 80.00 200 THR A O 1
ATOM 1585 N N . GLN A 1 201 ? -15.140 -17.958 2.067 1.00 77.38 201 GLN A N 1
ATOM 1586 C CA . GLN A 1 201 ? -15.914 -17.380 0.967 1.00 77.38 201 GLN A CA 1
ATOM 1587 C C . GLN A 1 201 ? -15.025 -16.791 -0.143 1.00 77.38 201 GLN A C 1
ATOM 1589 O O . GLN A 1 201 ? -15.534 -16.404 -1.190 1.00 77.38 201 GLN A O 1
ATOM 1594 N N . GLY A 1 202 ? -13.700 -16.775 0.053 1.00 77.00 202 GLY A N 1
ATOM 1595 C CA . GLY A 1 202 ? -12.730 -16.300 -0.935 1.00 77.00 202 GLY A CA 1
ATOM 1596 C C . GLY A 1 202 ? -12.332 -14.829 -0.792 1.00 77.00 202 GLY A C 1
ATOM 1597 O O . GLY A 1 202 ? -11.600 -14.327 -1.642 1.00 77.00 202 GLY A O 1
ATOM 1598 N N . ASP A 1 203 ? -12.752 -14.138 0.271 1.00 76.44 203 ASP A N 1
ATOM 1599 C CA . ASP A 1 203 ? -12.351 -12.748 0.510 1.00 76.44 203 ASP A CA 1
ATOM 1600 C C . ASP A 1 203 ? -10.910 -12.681 1.013 1.00 76.44 203 ASP A C 1
ATOM 1602 O O . ASP A 1 203 ? -10.570 -13.301 2.022 1.00 76.44 203 ASP A O 1
ATOM 1606 N N . THR A 1 204 ? -10.060 -11.896 0.352 1.00 77.06 204 THR A N 1
ATOM 1607 C CA . THR A 1 204 ? -8.660 -11.722 0.756 1.00 77.06 204 THR A CA 1
ATOM 1608 C C . THR A 1 204 ? -8.535 -10.828 1.989 1.00 77.06 204 THR A C 1
ATOM 1610 O O . THR A 1 204 ? -8.890 -9.651 1.967 1.00 77.06 204 THR A O 1
ATOM 1613 N N . ILE A 1 205 ? -7.952 -11.379 3.054 1.00 76.06 205 ILE A N 1
ATOM 1614 C CA . ILE A 1 205 ? -7.633 -10.695 4.312 1.00 76.06 205 ILE A CA 1
ATOM 1615 C C . ILE A 1 205 ? -6.188 -10.185 4.302 1.00 76.06 205 ILE A C 1
ATOM 1617 O O . ILE A 1 205 ? -5.926 -9.034 4.650 1.00 76.06 205 ILE A O 1
ATOM 1621 N N . ILE A 1 206 ? -5.239 -11.041 3.912 1.00 77.88 206 ILE A N 1
ATOM 1622 C CA . ILE A 1 206 ? -3.819 -10.693 3.765 1.00 77.88 206 ILE A CA 1
ATOM 1623 C C . ILE A 1 206 ? -3.366 -11.145 2.389 1.00 77.88 206 ILE A C 1
ATOM 1625 O O . ILE A 1 206 ? -3.674 -12.252 1.964 1.00 77.88 206 ILE A O 1
ATOM 1629 N N . ASP A 1 207 ? -2.579 -10.303 1.739 1.00 80.25 207 ASP A N 1
ATOM 1630 C CA . ASP A 1 207 ? -1.795 -10.663 0.571 1.00 80.25 207 ASP A CA 1
ATOM 1631 C C . ASP A 1 207 ? -0.395 -10.091 0.772 1.00 80.25 207 ASP A C 1
ATOM 1633 O O . ASP A 1 207 ? -0.225 -8.878 0.947 1.00 80.25 207 ASP A O 1
ATOM 1637 N N . ALA A 1 208 ? 0.607 -10.961 0.836 1.00 77.81 208 ALA A N 1
ATOM 1638 C CA . ALA A 1 208 ? 1.987 -10.546 0.980 1.00 77.81 208 ALA A CA 1
ATOM 1639 C C . ALA A 1 208 ? 2.919 -11.408 0.134 1.00 77.81 208 ALA A C 1
ATOM 1641 O O . ALA A 1 208 ? 2.768 -12.617 -0.000 1.00 77.81 208 ALA A O 1
ATOM 1642 N N . THR A 1 209 ? 3.938 -10.761 -0.422 1.00 80.06 209 THR A N 1
ATOM 1643 C CA . THR A 1 209 ? 4.997 -11.421 -1.183 1.00 80.06 209 THR A CA 1
ATOM 1644 C C . THR A 1 209 ? 6.311 -10.732 -0.867 1.00 80.06 209 THR A C 1
ATOM 1646 O O . THR A 1 209 ? 6.371 -9.499 -0.805 1.00 80.06 209 THR A O 1
ATOM 1649 N N . TRP A 1 210 ? 7.370 -11.509 -0.686 1.00 77.50 210 TRP A N 1
ATOM 1650 C CA . TRP A 1 210 ? 8.718 -10.996 -0.484 1.00 77.50 210 TRP A CA 1
ATOM 1651 C C . TRP A 1 210 ? 9.721 -11.730 -1.367 1.00 77.50 210 TRP A C 1
ATOM 1653 O O . TRP A 1 210 ? 9.559 -12.898 -1.709 1.00 77.50 210 TRP A O 1
ATOM 1663 N N . GLN A 1 211 ? 10.775 -11.015 -1.760 1.00 73.38 211 GLN A N 1
ATOM 1664 C CA . GLN A 1 211 ? 11.926 -11.628 -2.416 1.00 73.38 211 GLN A CA 1
ATOM 1665 C C . GLN A 1 211 ? 12.731 -12.410 -1.383 1.00 73.38 211 GLN A C 1
ATOM 1667 O O . GLN A 1 211 ? 12.937 -11.930 -0.261 1.00 73.38 211 GLN A O 1
ATOM 1672 N N . ARG A 1 212 ? 13.247 -13.580 -1.767 1.00 72.94 212 ARG A N 1
ATOM 1673 C CA . ARG A 1 212 ? 14.212 -14.275 -0.917 1.00 72.94 212 ARG A CA 1
ATOM 1674 C C . ARG A 1 212 ? 15.504 -13.478 -0.844 1.00 72.94 212 ARG A C 1
ATOM 1676 O O . ARG A 1 212 ? 15.991 -12.931 -1.835 1.00 72.94 212 ARG A O 1
ATOM 1683 N N . LYS A 1 213 ? 16.100 -13.445 0.348 1.00 67.31 213 LYS A N 1
ATOM 1684 C CA . LYS A 1 213 ? 17.485 -12.995 0.490 1.00 67.31 213 LYS A CA 1
ATOM 1685 C C . LYS A 1 213 ? 18.363 -13.996 -0.249 1.00 67.31 213 LYS A C 1
ATOM 1687 O O . LYS A 1 213 ? 18.348 -15.177 0.084 1.00 67.31 213 LYS A O 1
ATOM 1692 N N . VAL A 1 214 ? 19.144 -13.523 -1.217 1.00 60.97 214 VAL A N 1
ATOM 1693 C CA . VAL A 1 214 ? 20.179 -14.346 -1.846 1.00 60.97 214 VAL A CA 1
ATOM 1694 C C . VAL A 1 214 ? 21.182 -14.706 -0.752 1.00 60.97 214 VAL A C 1
ATOM 1696 O O . VAL A 1 214 ? 21.941 -13.849 -0.292 1.00 60.97 214 VAL A O 1
ATOM 1699 N N . SER A 1 215 ? 21.159 -15.951 -0.274 1.00 51.62 215 SER A N 1
ATOM 1700 C CA . SER A 1 215 ? 22.228 -16.431 0.591 1.00 51.62 215 SER A CA 1
ATOM 1701 C C . SER A 1 215 ? 23.500 -16.476 -0.258 1.00 51.62 215 SER A C 1
ATOM 1703 O O . SER A 1 215 ? 23.516 -17.015 -1.362 1.00 51.62 215 SER A O 1
ATOM 1705 N N . LYS A 1 216 ? 24.601 -15.899 0.237 1.00 45.28 216 LYS A N 1
ATOM 1706 C CA . LYS A 1 216 ? 25.919 -15.986 -0.422 1.00 45.28 216 LYS A CA 1
ATOM 1707 C C . LYS A 1 216 ? 26.489 -17.419 -0.442 1.00 45.28 216 LYS A C 1
ATOM 1709 O O . LYS A 1 216 ? 27.637 -17.613 -0.821 1.00 45.28 216 LYS A O 1
ATOM 1714 N N . SER A 1 217 ? 25.718 -18.422 -0.026 1.00 43.62 217 SER A N 1
ATOM 1715 C CA . SER A 1 217 ? 26.099 -19.830 -0.016 1.00 43.62 217 SER A CA 1
ATOM 1716 C C . SER A 1 217 ? 25.294 -20.596 -1.065 1.00 43.62 217 SER A C 1
ATOM 1718 O O . SER A 1 217 ? 24.417 -21.395 -0.736 1.00 43.62 217 SER A O 1
ATOM 1720 N N . SER A 1 218 ? 25.591 -20.369 -2.342 1.00 41.66 218 SER A N 1
ATOM 1721 C CA . SER A 1 218 ? 25.129 -21.248 -3.413 1.00 41.66 218 SER A CA 1
ATOM 1722 C C . SER A 1 218 ? 25.858 -22.592 -3.307 1.00 41.66 218 SER A C 1
ATOM 1724 O O . SER A 1 218 ? 26.898 -22.806 -3.929 1.00 41.66 218 SER A O 1
ATOM 1726 N N . ARG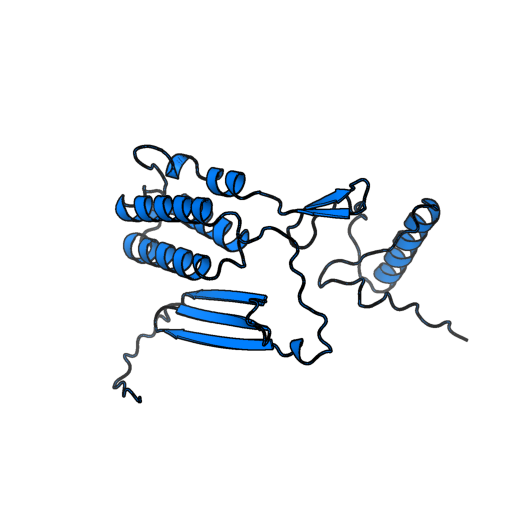 A 1 219 ? 25.330 -23.522 -2.509 1.00 44.44 219 ARG A N 1
ATOM 1727 C CA . ARG A 1 219 ? 25.473 -24.938 -2.854 1.00 44.44 219 ARG A CA 1
ATOM 1728 C C . ARG A 1 219 ? 24.331 -25.236 -3.809 1.00 44.44 219 ARG A C 1
ATOM 1730 O O . ARG A 1 219 ? 23.175 -25.219 -3.403 1.00 44.44 219 ARG A O 1
ATOM 1737 N N . SER A 1 220 ? 24.666 -25.426 -5.080 1.00 46.88 220 SER A N 1
ATOM 1738 C CA . SER A 1 220 ? 23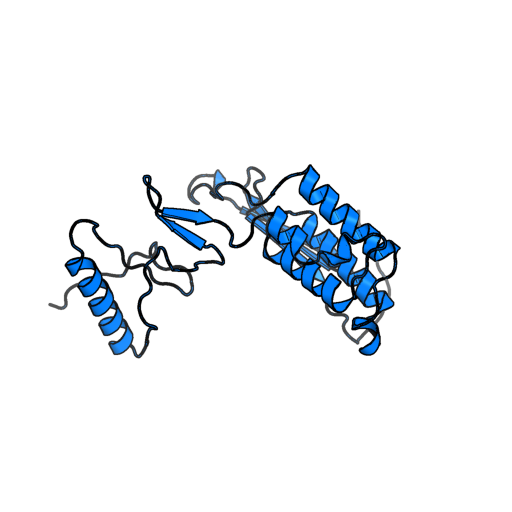.725 -25.936 -6.070 1.00 46.88 220 SER A CA 1
ATOM 1739 C C . SER A 1 220 ? 23.065 -27.213 -5.526 1.00 46.88 220 SER A C 1
ATOM 1741 O O . SER A 1 220 ? 23.775 -28.080 -4.997 1.00 46.88 220 SER A O 1
ATOM 1743 N N . PRO A 1 221 ? 21.729 -27.352 -5.605 1.00 49.19 221 PRO A N 1
ATOM 1744 C CA . PRO A 1 221 ? 21.096 -28.622 -5.296 1.00 49.19 221 PRO A CA 1
ATOM 1745 C C . PRO A 1 221 ? 21.620 -29.658 -6.295 1.00 49.19 221 PRO A C 1
ATOM 1747 O O . PRO A 1 221 ? 21.524 -29.474 -7.505 1.00 49.19 221 PRO A O 1
ATOM 1750 N N . LYS A 1 222 ? 22.241 -30.729 -5.786 1.00 45.97 222 LYS A N 1
ATOM 1751 C CA . LYS A 1 222 ? 22.882 -31.772 -6.608 1.00 45.97 222 LYS A CA 1
ATOM 1752 C C . LYS A 1 222 ? 21.886 -32.641 -7.389 1.00 45.97 222 LYS A C 1
ATOM 1754 O O . LYS A 1 222 ? 22.313 -33.448 -8.205 1.00 45.97 222 LYS A O 1
ATOM 1759 N N . SER A 1 223 ? 20.587 -32.472 -7.162 1.00 42.78 223 SER A N 1
ATOM 1760 C CA . SER A 1 223 ? 19.512 -33.133 -7.900 1.00 42.78 223 SER A CA 1
ATOM 1761 C C . SER A 1 223 ? 18.165 -32.572 -7.456 1.00 42.78 223 SER A C 1
ATOM 1763 O O . SER A 1 223 ? 17.907 -32.505 -6.253 1.00 42.78 223 SER A O 1
ATOM 1765 N N . THR A 1 224 ? 17.297 -32.246 -8.409 1.00 39.56 224 THR A N 1
ATOM 1766 C CA . THR A 1 224 ? 15.885 -31.939 -8.159 1.00 39.56 224 THR A CA 1
ATOM 1767 C C . THR A 1 224 ? 15.059 -33.025 -8.831 1.00 39.56 224 THR A C 1
ATOM 1769 O O . THR A 1 224 ? 15.231 -33.270 -10.024 1.00 39.56 224 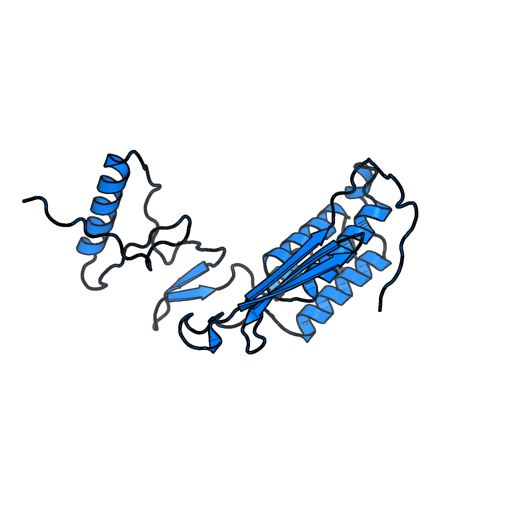THR A O 1
ATOM 1772 N N . VAL A 1 225 ? 14.190 -33.694 -8.074 1.00 37.22 225 VAL A N 1
ATOM 1773 C CA . VAL A 1 225 ? 13.210 -34.642 -8.616 1.00 37.22 225 VAL A CA 1
ATOM 1774 C C . VAL A 1 225 ? 11.845 -33.966 -8.562 1.00 37.22 225 VAL A C 1
ATOM 1776 O O . VAL A 1 225 ? 11.445 -33.467 -7.513 1.00 37.22 225 VAL A O 1
ATOM 1779 N N . HIS A 1 226 ? 11.166 -33.921 -9.706 1.00 32.28 226 HIS A N 1
ATOM 1780 C CA . HIS A 1 226 ? 9.793 -33.442 -9.841 1.00 32.28 226 HIS A CA 1
ATOM 1781 C C . HIS A 1 226 ? 8.828 -34.566 -9.447 1.00 32.28 226 HIS A C 1
ATOM 1783 O O . HIS A 1 226 ? 8.976 -35.690 -9.928 1.00 32.28 226 HIS A O 1
ATOM 1789 N N . ILE A 1 227 ? 7.844 -34.270 -8.601 1.00 25.22 227 ILE A N 1
ATOM 1790 C CA . ILE A 1 227 ? 6.725 -35.170 -8.304 1.00 25.22 227 ILE A CA 1
ATOM 1791 C C . ILE A 1 227 ? 5.452 -34.446 -8.753 1.00 25.22 227 ILE A C 1
ATOM 1793 O O . ILE A 1 227 ? 5.275 -33.282 -8.401 1.00 25.22 227 ILE A O 1
ATOM 1797 N N . ASN A 1 228 ? 4.638 -35.126 -9.572 1.00 32.91 228 ASN A N 1
ATOM 1798 C CA . ASN A 1 228 ? 3.284 -34.699 -9.952 1.00 32.91 228 ASN A CA 1
ATOM 1799 C C . ASN A 1 228 ? 2.329 -34.790 -8.761 1.00 32.91 228 ASN A C 1
ATOM 1801 O O . ASN A 1 228 ? 2.401 -35.823 -8.056 1.00 32.91 228 ASN A O 1
#

Foldseek 3Di:
DDDDPPPQPPVQDDPPDGDQDDDPVCPPRSVVSVVVVQVVCVVVVRHDDDDDPQQCDQDPQWHWHADPVGIDTHHPDFLVRLLCPQVQLVDVVRFDFQLRLLVSLVSCCSRQVQPQVSQVLSQVLVVVSCVVQVVDPVSRRHGDDSVSSVSSVVVSVVCVVVDRPPDDDDDQPDLPPLQNDKDWDWDDDQFKIWIWIAGPVGHTPGTDMDTDDPDPDPPDDPDDDDDD

Sequence (228 aa):
KVRKSDKIPHNLRYFDDIFVPCKPSEKSSCREGVDSLRNELAANSLFTKAPVPIEKARLLGLVVSKSSDGLTWKRRLDLDQLLAIEPSLLSSPPMITARRFSSWLGVLASFLPVLGWLRPTVSFARHLLGKNIGQDYYKWNQYVPSDIAAYGLRLCEELRRRGDPARGAWVIPKLGDDASRVILWTDSSDIMEGVVMTTTQGDTIIDATWQRKVSKSSRSPKSTVHIN

Mean predicted aligned error: 13.02 Å

Secondary structure (DSSP, 8-state):
---------GGGEETTEE-----TT-HHHHHHHHHHHHHHHHHTT---PPP--GGG-EETTEEEEEETTEEEEEESS-HHHHHTT-GGGSSSS---BHHHHHHHHHHHHHHSTT-TTHHHHHHHHHHHHHHHHTT-GGGGGSBPPHHHHHHHHHHHHHHHHH--TT-S---PPPBTBGGG-EEEEEEE-SSEEEEEEEETT--EEEEEEEEPP--S-----S------

Organism: Perkinsus olseni (NCBI:txid32597)

Solvent-accessible surface area (backbone atoms only — not comparable to full-atom values): 14178 Å² total; per-residue (Å²): 136,85,76,81,77,82,70,75,56,75,92,39,51,56,101,89,50,78,62,80,91,58,64,91,92,36,73,65,57,38,52,52,54,49,52,52,51,49,50,58,33,43,75,70,75,44,82,76,76,83,89,68,60,64,62,76,33,73,55,98,74,26,39,32,39,76,53,97,92,42,82,43,78,40,67,79,60,56,63,68,58,57,63,54,73,50,56,39,55,75,38,91,74,57,65,36,29,39,48,56,51,55,50,49,44,50,50,49,46,67,75,40,56,71,41,71,66,49,43,55,52,41,52,49,52,48,48,57,46,41,78,79,32,68,89,41,79,73,47,37,74,33,68,51,55,69,70,60,45,50,50,52,48,52,51,54,52,51,46,61,73,72,39,69,77,75,63,80,85,92,75,77,72,69,79,78,51,89,70,39,47,70,44,79,46,75,53,74,59,101,58,36,40,38,39,38,28,22,34,74,85,65,52,77,76,45,50,51,62,46,72,56,79,83,65,94,72,80,73,75,78,94,72,86,83,89,80,135

Nearest PDB structures (foldseek):
  6q26-assembly1_A  TM=8.827E-01  e=1.294E+00  Staphylococcus aureus
  4db3-assembly1_A  TM=7.665E-01  e=1.376E+00  Vibrio vulnificus
  7nsh-assembly1_BS  TM=5.083E-01  e=1.556E+00  Sus scrofa
  9bdd-assembly1_B  TM=6.904E-01  e=6.370E+00  Homo sapiens

Radius of gyration: 23.74 Å; Cα contacts (8 Å, |Δi|>4): 227; chains: 1; bounding box: 50×53×72 Å

pLDDT: mean 75.16, std 16.3, range [24.44, 93.12]